Protein AF-A0A919NBQ8-F1 (afdb_monomer)

pLDDT: mean 90.59, std 7.15, range [56.88, 98.12]

Radius of gyration: 28.57 Å; Cα contacts (8 Å, |Δi|>4): 537; chains: 1; bounding box: 66×44×88 Å

Secondary structure (DSSP, 8-state):
-EEEE-TBSS-EEEETTEEE---HHHHHHHHHHHS-TTT-EEHHHHHHHTT----TTHHHHHHHHHHHHH---EEEEEETTEEEEEE--TTEEEHHHHHHHHHHHHHHHGGG--HHHHHHHHHH-SSBS---TTS--SSHHHHHHHHHHHHHHHTS--EEEEE-SSSHHHHHHHTTTSEEEEE-SHHHHHTTGGGGGG-SEEEEES--SS-TT--HHHHHHHHHHHTT----EEEEESS--TT--HHHHHHHHT-SEEEE-S--STT--THHHHHHHHHHHHT-HHHHHHHHHHHHHHHHHHHHHHHHTTT--HHHHHHHHHHHHHHHHHHHHHHHTT-HHHHHHHHHHHHHHH--

Mean predicted aligned error: 7.17 Å

InterPro domains:
  IPR011006 CheY-like superfamily [SSF52172] (152-261)

Foldseek 3Di:
DWEWQFLAQFTWIADPNRTADDDLLLRLVCCLQVLPQPVAAWPVLSCVQVVPDPDVCSSVVVVVVSCVRRVWDKDWDQDPNIIGIHTDCPPYHYLLVVLLVLLVVLVVCFQVDDPCSLVVSLVSNHPGGHDRPPGDRSHVVSSVSSVVSNLLSVLAAFEEEEEDQACQVVLCVLNSSYHYDYHLDPVSVVVCVVPLLVGQEYEYEQDSDPDPVGRVSLVSLQVCLLQLHLYAYEYEYQDDDPPDDQVRVCLVSLHLYYHHFPDRHHPGPCNRVSVVVSVCSVVRSLLSSLVSLLVSLVVLLVVLLVVLPPPDDPVSSVVLNVVLVVLSVVLNVCSVVSVRSVSSVSSSVSCVSRVD

Sequence (356 aa):
MIEIELLNGRVDLVRDGVPVALTPDEGWLTVALALAPEEGLAARTIKDALHVKIISGALRQRLTRFRNRTGLAIRSADVKSAKVYHLDLTDVRVDALDYLTRVDQIRRAGPAVDDATLDAARALWKLGLPRFPNMAEPAPAAYESLRCAHEYLTGSGRRILIVDDQVGDELAARLRRHRCTVAHDLAEFEKYYPVLDDFDLAVVDLHLTQTYADNTGDTIVREINLMGVGLPVVMITLRPPENRSIPEWIRSLGLVDVIFKKRDEPGADMAFVAQRVNEILLEEPAARACDQLMHRVQKLRRKARERLRAGRSEAAYTEAVARMDEYAEKINRLASDNQLADARAEAARFVASYGE

Solvent-accessible surface area (backbone atoms only — not comparable to full-atom values): 19248 Å² total; per-residue (Å²): 96,34,41,38,44,34,28,64,39,41,74,48,39,28,46,73,87,41,78,54,92,65,54,74,69,52,38,44,50,49,50,20,24,69,59,24,46,86,81,31,38,46,53,62,59,54,27,66,61,62,70,51,69,97,50,99,52,52,65,56,55,50,50,51,53,48,26,72,71,68,67,54,52,70,49,75,48,81,53,94,94,39,52,29,34,26,42,57,55,92,58,45,48,44,52,56,61,54,47,53,53,51,47,52,52,47,65,73,52,32,57,78,58,54,65,67,61,53,50,55,58,52,66,59,55,68,65,36,67,56,78,58,89,98,44,71,74,59,37,60,72,46,52,52,51,49,49,56,45,46,56,49,60,75,70,32,67,49,33,32,40,30,38,28,55,57,48,30,67,60,36,38,64,68,38,33,57,24,41,64,47,74,17,52,39,70,75,53,46,60,73,40,63,92,52,46,69,70,28,66,31,35,42,30,27,36,43,53,54,99,48,84,84,52,55,54,26,60,51,53,45,46,48,50,52,71,72,22,48,50,46,25,34,31,40,34,36,77,68,76,63,96,90,56,56,66,75,58,49,32,52,74,56,55,32,59,46,76,47,76,43,95,59,72,54,76,87,47,84,43,65,64,58,37,51,52,53,54,50,42,63,70,65,43,38,37,48,50,27,17,55,40,46,47,56,44,49,55,55,48,50,54,56,30,53,63,53,50,57,60,95,47,56,73,68,62,29,53,56,52,50,52,55,52,48,54,53,52,52,50,28,45,50,31,21,75,71,48,35,35,21,63,19,34,45,48,46,50,53,46,39,75,75,47,62,127

Organism: NCBI:txid1223317

Nearest PDB structures (foldseek):
  6oec-assembly1_C  TM=7.462E-01  e=7.017E-04  Carboxydothermus hydrogenoformans Z-2901
  1dcf-assembly1_A-2  TM=7.460E-01  e=1.240E-02  Arabidopsis thaliana
  3edo-assembly2_B  TM=5.165E-01  e=7.086E-02  Lactobacillus acidophilus NCFM
  6ym1-assembly1_B  TM=4.210E-01  e=1.246E-01  Mycobacterium tuberculosis CDC1551
  5lnx-assembly2_H  TM=3.293E-01  e=6.136E+00  Bacillus subtilis subsp. subtilis str. 168

Structure (mmCIF, N/CA/C/O backbone):
data_AF-A0A919NBQ8-F1
#
_entry.id   AF-A0A919NBQ8-F1
#
loop_
_atom_site.group_PDB
_atom_site.id
_atom_site.type_symbol
_atom_site.label_atom_id
_atom_site.label_alt_id
_atom_site.label_comp_id
_atom_site.label_asym_id
_atom_site.label_entity_id
_atom_site.label_seq_id
_atom_site.pdbx_PDB_ins_code
_atom_site.Cartn_x
_atom_site.Cartn_y
_atom_site.Cartn_z
_atom_site.occupancy
_atom_site.B_iso_or_equiv
_atom_site.auth_seq_id
_atom_site.auth_comp_id
_atom_site.auth_asym_id
_atom_site.auth_atom_id
_atom_site.pdbx_PDB_model_num
ATOM 1 N N . MET A 1 1 ? -31.286 -6.537 17.680 1.00 89.69 1 MET A N 1
ATOM 2 C CA . MET A 1 1 ? -29.820 -6.439 17.485 1.00 89.69 1 MET A CA 1
ATOM 3 C C . MET A 1 1 ? -29.463 -4.982 17.232 1.00 89.69 1 MET A C 1
ATOM 5 O O . MET A 1 1 ? -30.189 -4.310 16.501 1.00 89.69 1 MET A O 1
ATOM 9 N N . ILE A 1 2 ? -28.406 -4.480 17.871 1.00 96.69 2 ILE A N 1
ATOM 10 C CA . ILE A 1 2 ? -27.902 -3.115 17.671 1.00 96.69 2 ILE A CA 1
ATOM 11 C C . ILE A 1 2 ? -26.624 -3.178 16.837 1.00 96.69 2 ILE A C 1
ATOM 13 O O . ILE A 1 2 ? -25.752 -4.001 17.099 1.00 96.69 2 ILE A O 1
ATOM 17 N N . GLU A 1 3 ? -26.501 -2.289 15.862 1.00 97.56 3 GLU A N 1
ATOM 18 C CA . GLU A 1 3 ? -25.308 -2.133 15.038 1.00 97.56 3 GLU A CA 1
ATOM 19 C C . GLU A 1 3 ? -24.735 -0.730 15.227 1.00 97.56 3 GLU A C 1
ATOM 21 O O . GLU A 1 3 ? -25.472 0.259 15.240 1.00 97.56 3 GLU A O 1
ATOM 26 N N . ILE A 1 4 ? -23.419 -0.657 15.404 1.00 97.94 4 ILE A N 1
ATOM 27 C CA . ILE A 1 4 ? -22.657 0.581 15.512 1.00 97.94 4 ILE A CA 1
ATOM 28 C C . ILE A 1 4 ? -21.656 0.591 14.356 1.00 97.94 4 ILE A C 1
ATOM 30 O O . ILE A 1 4 ? -20.720 -0.211 14.348 1.00 97.94 4 ILE A O 1
ATOM 34 N N . GLU A 1 5 ? -21.861 1.488 13.391 1.00 97.50 5 GLU A N 1
ATOM 35 C CA . GLU A 1 5 ? -20.924 1.722 12.291 1.00 97.50 5 GLU A CA 1
ATOM 36 C C . GLU A 1 5 ? -20.054 2.944 12.592 1.00 97.50 5 GLU A C 1
ATOM 38 O O . GLU A 1 5 ? -20.563 4.048 12.819 1.00 97.50 5 GLU A O 1
ATOM 43 N N . LEU A 1 6 ? -18.739 2.734 12.594 1.00 97.62 6 LEU A N 1
ATOM 44 C CA . LEU A 1 6 ? -17.712 3.713 12.935 1.00 97.62 6 LEU A CA 1
ATOM 45 C C . LEU A 1 6 ? -16.691 3.911 11.810 1.00 97.62 6 LEU A C 1
ATOM 47 O O . LEU A 1 6 ? -15.949 4.886 11.831 1.00 97.62 6 LEU A O 1
ATOM 51 N N . LEU A 1 7 ? -16.609 3.012 10.826 1.00 97.00 7 LEU A N 1
ATOM 52 C CA . LEU A 1 7 ? -15.571 3.065 9.785 1.00 97.00 7 LEU A CA 1
ATOM 53 C C . LEU A 1 7 ? -15.953 3.933 8.571 1.00 97.00 7 LEU A C 1
ATOM 55 O O . LEU A 1 7 ? -15.307 3.899 7.518 1.00 97.00 7 LEU A O 1
ATOM 59 N N . ASN A 1 8 ? -17.010 4.733 8.706 1.00 95.19 8 ASN A N 1
ATOM 60 C CA . ASN A 1 8 ? -17.562 5.602 7.668 1.00 95.19 8 ASN A CA 1
ATOM 61 C C . ASN A 1 8 ? -17.390 7.106 7.954 1.00 95.19 8 ASN A C 1
ATOM 63 O O . ASN A 1 8 ? -18.030 7.936 7.310 1.00 95.19 8 ASN A O 1
ATOM 67 N N . GLY A 1 9 ? -16.521 7.464 8.898 1.00 94.50 9 GLY A N 1
ATOM 68 C CA . GLY A 1 9 ? -16.191 8.841 9.271 1.00 94.50 9 GLY A CA 1
ATOM 69 C C . GLY A 1 9 ? -17.219 9.505 10.190 1.00 94.50 9 GLY A C 1
ATOM 70 O O . GLY A 1 9 ? -17.028 10.654 10.593 1.00 94.50 9 GLY A O 1
ATOM 71 N N . ARG A 1 10 ? -18.297 8.803 10.544 1.00 95.38 10 ARG A N 1
ATOM 72 C CA . ARG A 1 10 ? -19.348 9.253 11.462 1.00 95.38 10 ARG A CA 1
ATOM 73 C C . ARG A 1 10 ? -19.751 8.109 12.398 1.00 95.38 10 ARG A C 1
ATOM 75 O O . ARG A 1 10 ? -19.149 7.044 12.379 1.00 95.38 10 ARG A O 1
ATOM 82 N N . VAL A 1 11 ? -20.710 8.380 13.280 1.00 97.19 11 VAL A N 1
ATOM 83 C CA . VAL A 1 11 ? -21.283 7.371 14.178 1.00 97.19 11 VAL A CA 1
ATOM 84 C C . VAL A 1 11 ? -22.700 7.099 13.721 1.00 97.19 11 VAL A C 1
ATOM 86 O O . VAL A 1 11 ? -23.581 7.927 13.960 1.00 97.19 11 VAL A O 1
ATOM 89 N N . ASP A 1 12 ? -22.916 5.948 13.096 1.00 97.06 12 ASP A N 1
ATOM 90 C CA . ASP A 1 12 ? -24.261 5.475 12.794 1.00 97.06 12 ASP A CA 1
ATOM 91 C C . ASP A 1 12 ? -24.633 4.375 13.789 1.00 97.06 12 ASP A C 1
ATOM 93 O O . ASP A 1 12 ? -23.917 3.389 13.951 1.00 97.06 12 ASP A O 1
ATOM 97 N N . LEU A 1 13 ? -25.752 4.563 14.489 1.00 97.62 13 LEU A N 1
ATOM 98 C CA . LEU A 1 13 ? -26.309 3.566 15.396 1.00 97.62 13 LEU A CA 1
ATOM 99 C C . LEU A 1 13 ? -27.657 3.110 14.854 1.00 97.62 13 LEU A C 1
ATOM 101 O O . LEU A 1 13 ? -28.569 3.919 14.688 1.00 97.62 13 LEU A O 1
ATOM 105 N N . VAL A 1 14 ? -27.785 1.815 14.592 1.00 97.25 14 VAL A N 1
ATOM 106 C CA . VAL A 1 14 ? -28.996 1.194 14.055 1.00 97.25 14 VAL A CA 1
ATOM 107 C C . VAL A 1 14 ? -29.523 0.203 15.081 1.00 97.25 14 VAL A C 1
ATOM 109 O O . VAL A 1 14 ? -28.792 -0.657 15.562 1.00 97.25 14 VAL A O 1
ATOM 112 N N . ARG A 1 15 ? -30.803 0.311 15.433 1.00 95.12 15 ARG A N 1
ATOM 113 C CA . ARG A 1 15 ? -31.481 -0.617 16.342 1.00 95.12 15 ARG A CA 1
ATOM 114 C C . ARG A 1 15 ? -32.612 -1.301 15.600 1.00 95.12 15 ARG A C 1
ATOM 116 O O . ARG A 1 15 ? -33.560 -0.633 15.196 1.00 95.12 15 ARG A O 1
ATOM 123 N N . ASP A 1 16 ? -32.509 -2.618 15.440 1.00 92.94 16 ASP A N 1
ATOM 124 C CA . ASP A 1 16 ? -33.516 -3.438 14.752 1.00 92.94 16 ASP A CA 1
ATOM 125 C C . ASP A 1 16 ? -33.862 -2.881 13.354 1.00 92.94 16 ASP A C 1
ATOM 127 O O . ASP A 1 16 ? -35.024 -2.760 12.973 1.00 92.94 16 ASP A O 1
ATOM 131 N N . GLY A 1 17 ? -32.828 -2.471 12.610 1.00 93.50 17 GLY A N 1
ATOM 132 C CA . GLY A 1 17 ? -32.949 -1.873 11.275 1.00 93.50 17 GLY A CA 1
ATOM 133 C C . GLY A 1 17 ? -33.334 -0.389 11.250 1.00 93.50 17 GLY A C 1
ATOM 134 O O . GLY A 1 17 ? -33.375 0.206 10.175 1.00 93.50 17 GLY A O 1
ATOM 135 N N . VAL A 1 18 ? -33.589 0.239 12.403 1.00 95.44 18 VAL A N 1
ATOM 136 C CA . VAL A 1 18 ? -33.995 1.649 12.488 1.00 95.44 18 VAL A CA 1
ATOM 137 C C . VAL A 1 18 ? -32.824 2.529 12.945 1.00 95.44 18 VAL A C 1
ATOM 139 O O . VAL A 1 18 ? -32.290 2.304 14.035 1.00 95.44 18 VAL A O 1
ATOM 142 N N . PRO A 1 19 ? -32.430 3.558 12.171 1.00 96.25 19 PRO A N 1
ATOM 143 C CA . PRO A 1 19 ? -31.412 4.514 12.595 1.00 96.25 19 PRO A CA 1
ATOM 144 C C . PRO A 1 19 ? -31.832 5.289 13.848 1.00 96.25 19 PRO A C 1
ATOM 146 O O . PRO A 1 19 ? -32.960 5.773 13.957 1.00 96.25 19 PRO A O 1
ATOM 149 N N . VAL A 1 20 ? -30.900 5.464 14.780 1.00 96.69 20 VAL A N 1
ATOM 150 C CA . VAL A 1 20 ? -31.081 6.260 15.993 1.00 96.69 20 VAL A CA 1
ATOM 151 C C . VAL A 1 20 ? -30.269 7.542 15.865 1.00 96.69 20 VAL A C 1
ATOM 153 O O . VAL A 1 20 ? -29.043 7.513 15.810 1.00 96.69 20 VAL A O 1
ATOM 156 N N . ALA A 1 21 ? -30.948 8.688 15.860 1.00 95.50 21 ALA A N 1
ATOM 157 C CA . ALA A 1 21 ? -30.281 9.984 15.801 1.00 95.50 21 ALA A CA 1
ATOM 158 C C . ALA A 1 21 ? -29.470 10.251 17.082 1.00 95.50 21 ALA A C 1
ATOM 160 O O . ALA A 1 21 ? -30.004 10.195 18.195 1.00 95.50 21 ALA A O 1
ATOM 161 N N . LEU A 1 22 ? -28.189 10.587 16.919 1.00 95.56 22 LEU A N 1
ATOM 162 C CA . LEU A 1 22 ? -27.274 10.920 18.008 1.00 95.56 22 LEU A CA 1
ATOM 163 C C . LEU A 1 22 ? -26.895 12.403 17.957 1.00 95.56 22 LEU A C 1
ATOM 165 O O . LEU A 1 22 ? -26.640 12.958 16.892 1.00 95.56 22 LEU A O 1
ATOM 169 N N . THR A 1 23 ? -26.828 13.049 19.120 1.00 94.38 23 THR A N 1
ATOM 170 C CA . THR A 1 23 ? -26.115 14.329 19.250 1.00 94.38 23 THR A CA 1
ATOM 171 C C . THR A 1 23 ? -24.599 14.087 19.230 1.00 94.38 23 THR A C 1
ATOM 173 O O . THR A 1 23 ? -24.175 12.957 19.485 1.00 94.38 23 THR A O 1
ATOM 176 N N . PRO A 1 24 ? -23.757 15.112 18.992 1.00 93.56 24 PRO A N 1
ATOM 177 C CA . PRO A 1 24 ? -22.298 14.956 19.018 1.00 93.56 24 PRO A CA 1
ATOM 178 C C . PRO A 1 24 ? -21.771 14.297 20.303 1.00 93.56 24 PRO A C 1
ATOM 180 O O . PRO A 1 24 ? -21.012 13.336 20.230 1.00 93.56 24 PRO A O 1
ATOM 183 N N . ASP A 1 25 ? -22.253 14.735 21.470 1.00 93.94 25 ASP A N 1
ATOM 184 C CA . ASP A 1 25 ? -21.892 14.170 22.779 1.00 93.94 25 ASP A CA 1
ATOM 185 C C . ASP A 1 25 ? -22.265 12.683 22.911 1.00 93.94 25 ASP A C 1
ATOM 187 O O . ASP A 1 25 ? -21.575 11.899 23.561 1.00 93.94 25 ASP A O 1
ATOM 191 N N . GLU A 1 26 ? -23.395 12.286 22.326 1.00 95.50 26 GLU A N 1
ATOM 192 C CA . GLU A 1 26 ? -23.875 10.904 22.360 1.00 95.50 26 GLU A CA 1
ATOM 193 C C . GLU A 1 26 ? -23.144 10.032 21.345 1.00 95.50 26 GLU A C 1
ATOM 195 O O . GLU A 1 26 ? -22.880 8.870 21.638 1.00 95.50 26 GLU A O 1
ATOM 200 N N . GLY A 1 27 ? -22.768 10.591 20.192 1.00 96.38 27 GLY A N 1
ATOM 201 C CA . GLY A 1 27 ? -21.851 9.957 19.252 1.00 96.38 27 GLY A CA 1
ATOM 202 C C . GLY A 1 27 ? -20.508 9.680 19.919 1.00 96.38 27 GLY A C 1
ATOM 203 O O . GLY A 1 27 ? -20.053 8.539 19.916 1.00 96.38 27 GLY A O 1
ATOM 204 N N . TRP A 1 28 ? -19.933 10.682 20.591 1.00 96.44 28 TRP A N 1
ATOM 205 C CA . TRP A 1 28 ? -18.673 10.540 21.323 1.00 96.44 28 TRP A CA 1
ATOM 206 C C . TRP A 1 28 ? -18.762 9.433 22.375 1.00 96.44 28 TRP A C 1
ATOM 208 O O . TRP A 1 28 ? -17.921 8.537 22.420 1.00 96.44 28 TRP A O 1
ATOM 218 N N . LEU A 1 29 ? -19.828 9.445 23.183 1.00 95.81 29 LEU A N 1
ATOM 219 C CA . LEU A 1 29 ? -20.049 8.440 24.221 1.00 95.81 29 LEU A CA 1
ATOM 220 C C . LEU A 1 29 ? -20.253 7.033 23.640 1.00 95.81 29 LEU A C 1
ATOM 222 O O . LEU A 1 29 ? -19.765 6.066 24.220 1.00 95.81 29 LEU A O 1
ATOM 226 N N . THR A 1 30 ? -20.958 6.919 22.510 1.00 96.94 30 THR A N 1
ATOM 227 C CA . THR A 1 30 ? -21.155 5.648 21.797 1.00 96.94 30 THR A CA 1
ATOM 228 C C . THR A 1 30 ? -19.810 5.070 21.375 1.00 96.94 30 THR A C 1
ATOM 230 O O . THR A 1 30 ? -19.529 3.919 21.689 1.00 96.94 30 THR A O 1
ATOM 233 N N . VAL A 1 31 ? -18.953 5.880 20.745 1.00 97.31 31 VAL A N 1
ATOM 234 C CA . VAL A 1 31 ? -17.618 5.456 20.296 1.00 97.31 31 VAL A CA 1
ATOM 235 C C . VAL A 1 31 ? -16.736 5.065 21.476 1.00 97.31 31 VAL A C 1
ATOM 237 O O . VAL A 1 31 ? -16.151 3.987 21.464 1.00 97.31 31 VAL A O 1
ATOM 240 N N . ALA A 1 32 ? -16.668 5.910 22.509 1.00 96.06 32 ALA A N 1
ATOM 241 C CA . ALA A 1 32 ? -15.828 5.664 23.679 1.00 96.06 32 ALA A CA 1
ATOM 242 C C . ALA A 1 32 ? -16.185 4.344 24.380 1.00 96.06 32 ALA A C 1
ATOM 244 O O . ALA A 1 32 ? -15.302 3.602 24.796 1.00 96.06 32 ALA A O 1
ATOM 245 N N . LEU A 1 33 ? -17.480 4.041 24.502 1.00 96.06 33 LEU A N 1
ATOM 246 C CA . LEU A 1 33 ? -17.951 2.803 25.123 1.00 96.06 33 LEU A CA 1
ATOM 247 C C . LEU A 1 33 ? -17.812 1.584 24.202 1.00 96.06 33 LEU A C 1
ATOM 249 O O . LEU A 1 33 ? -17.521 0.497 24.692 1.00 96.06 33 LEU A O 1
ATOM 253 N N . ALA A 1 34 ? -18.026 1.752 22.894 1.00 96.75 34 ALA A N 1
ATOM 254 C CA . ALA A 1 34 ? -17.930 0.669 21.917 1.00 96.75 34 ALA A CA 1
ATOM 255 C C . ALA A 1 34 ? -16.484 0.208 21.687 1.00 96.75 34 ALA A C 1
ATOM 257 O O . ALA A 1 34 ? -16.257 -0.974 21.465 1.00 96.75 34 ALA A O 1
ATOM 258 N N . LEU A 1 35 ? -15.515 1.125 21.758 1.00 96.44 35 LEU A N 1
ATOM 259 C CA . LEU A 1 35 ? -14.099 0.840 21.510 1.00 96.44 35 LEU A CA 1
ATOM 260 C C . LEU A 1 35 ? -13.276 0.544 22.774 1.00 96.44 35 LEU A C 1
ATOM 262 O O . LEU A 1 35 ? -12.094 0.238 22.655 1.00 96.44 35 LEU A O 1
ATOM 266 N N . ALA A 1 36 ? -13.877 0.617 23.964 1.00 91.88 36 ALA A N 1
ATOM 267 C CA . ALA A 1 36 ? -13.253 0.212 25.228 1.00 91.88 36 ALA A CA 1
ATOM 268 C C . ALA A 1 36 ? -14.148 -0.773 26.009 1.00 91.88 36 ALA A C 1
ATOM 270 O O . ALA A 1 36 ? -14.538 -0.485 27.147 1.00 91.88 36 ALA A O 1
ATOM 271 N N . PRO A 1 37 ? -14.556 -1.911 25.411 1.00 86.62 37 PRO A N 1
ATOM 272 C CA . PRO A 1 37 ? -15.510 -2.814 26.051 1.00 86.62 37 PRO A CA 1
ATOM 273 C C . PRO A 1 37 ? -14.939 -3.483 27.312 1.00 86.62 37 PRO A C 1
ATOM 275 O O . PRO A 1 37 ? -15.651 -3.610 28.314 1.00 86.62 37 PRO A O 1
ATOM 278 N N . GLU A 1 38 ? -13.657 -3.858 27.299 1.00 87.19 38 GLU A N 1
ATOM 279 C CA . GLU A 1 38 ? -13.003 -4.565 28.406 1.00 87.19 38 GLU A CA 1
ATOM 280 C C . GLU A 1 38 ? -12.556 -3.616 29.521 1.00 87.19 38 GLU A C 1
ATOM 282 O O . GLU A 1 38 ? -12.890 -3.829 30.687 1.00 87.19 38 GLU A O 1
ATOM 287 N N . GLU A 1 39 ? -11.850 -2.536 29.180 1.00 88.38 39 GLU A N 1
ATOM 288 C CA . GLU A 1 39 ? -11.356 -1.555 30.153 1.00 88.38 39 GLU A CA 1
ATOM 289 C C . GLU A 1 39 ? -12.483 -0.685 30.712 1.00 88.38 39 GLU A C 1
ATOM 291 O O . GLU A 1 39 ? -12.426 -0.236 31.861 1.00 88.38 39 GLU A O 1
ATOM 296 N N . GLY A 1 40 ? -13.519 -0.461 29.902 1.00 90.88 40 GLY A N 1
ATOM 297 C CA . GLY A 1 40 ? -14.603 0.457 30.195 1.00 90.88 40 GLY A CA 1
ATOM 298 C C . GLY A 1 40 ? -14.161 1.918 30.217 1.00 90.88 40 GLY A C 1
ATOM 299 O O . GLY A 1 40 ? -12.999 2.287 30.054 1.00 90.88 40 GLY A O 1
ATOM 300 N N . LEU A 1 41 ? -15.134 2.792 30.449 1.00 92.44 41 LEU A N 1
ATOM 301 C CA . LEU A 1 41 ? -14.949 4.232 30.439 1.00 92.44 41 LEU A CA 1
ATOM 302 C C . LEU A 1 41 ? -15.131 4.814 31.839 1.00 92.44 41 LEU A C 1
ATOM 304 O O . LEU A 1 41 ? -16.208 4.735 32.443 1.00 92.44 41 LEU A O 1
ATOM 308 N N . ALA A 1 42 ? -14.078 5.434 32.366 1.00 91.75 42 ALA A N 1
ATOM 309 C CA . ALA A 1 42 ? -14.121 6.056 33.681 1.00 91.75 42 ALA A CA 1
ATOM 310 C C . ALA A 1 42 ? -15.113 7.231 33.713 1.00 91.75 42 ALA A C 1
ATOM 312 O O . ALA A 1 42 ? -15.143 8.092 32.831 1.00 91.75 42 ALA A O 1
ATOM 313 N N . ALA A 1 43 ? -15.886 7.331 34.797 1.00 90.69 43 ALA A N 1
ATOM 314 C CA . ALA A 1 43 ? -16.865 8.397 35.001 1.00 90.69 43 ALA A CA 1
ATOM 315 C C . ALA A 1 43 ? -16.255 9.803 34.903 1.00 90.69 43 ALA A C 1
ATOM 317 O O . ALA A 1 43 ? -16.948 10.742 34.517 1.00 90.69 43 ALA A O 1
ATOM 318 N N . ARG A 1 44 ? -14.981 9.955 35.289 1.00 89.62 44 ARG A N 1
ATOM 319 C CA . ARG A 1 44 ? -14.237 11.213 35.183 1.00 89.62 44 ARG A CA 1
ATOM 320 C C . ARG A 1 44 ? -14.009 11.601 33.723 1.00 89.62 44 ARG A C 1
ATOM 322 O O . ARG A 1 44 ? -14.378 12.705 33.355 1.00 89.62 44 ARG A O 1
ATOM 329 N N . THR A 1 45 ? -13.542 10.673 32.890 1.00 90.94 45 THR A N 1
ATOM 330 C CA . THR A 1 45 ? -13.339 10.891 31.450 1.00 90.94 45 THR A CA 1
ATOM 331 C C . THR A 1 45 ? -14.622 11.357 30.765 1.00 90.94 45 THR A C 1
ATOM 333 O O . THR A 1 45 ? -14.600 12.332 30.023 1.00 90.94 45 THR A O 1
ATOM 336 N N . ILE A 1 46 ? -15.766 10.736 31.083 1.00 90.94 46 ILE A N 1
ATOM 337 C CA . ILE A 1 46 ? -17.067 11.151 30.527 1.00 90.94 46 ILE A CA 1
ATOM 338 C C . ILE A 1 46 ? -17.434 12.572 30.968 1.00 90.94 46 ILE A C 1
ATOM 340 O O . ILE A 1 46 ? -17.960 13.353 30.181 1.00 90.94 46 ILE A O 1
ATOM 344 N N . LYS A 1 47 ? -17.196 12.916 32.239 1.00 89.50 47 LYS A N 1
ATOM 345 C CA . LYS A 1 47 ? -17.504 14.256 32.760 1.00 89.50 47 LYS A CA 1
ATOM 346 C C . LYS A 1 47 ? -16.648 15.325 32.100 1.00 89.50 47 LYS A C 1
ATOM 348 O O . LYS A 1 47 ? -17.193 16.361 31.731 1.00 89.50 47 LYS A O 1
ATOM 353 N N . ASP A 1 48 ? -15.355 15.049 31.970 1.00 89.00 48 ASP A N 1
ATOM 354 C CA . ASP A 1 48 ? -14.376 15.976 31.416 1.00 89.00 48 ASP A CA 1
ATOM 355 C C . ASP A 1 48 ? -14.655 16.205 29.921 1.00 89.00 48 ASP A C 1
ATOM 357 O O . ASP A 1 48 ? -14.742 17.353 29.493 1.00 89.00 48 ASP A O 1
ATOM 361 N N . ALA A 1 49 ? -14.910 15.136 29.154 1.00 88.38 49 ALA A N 1
ATOM 362 C CA . ALA A 1 49 ? -15.199 15.218 27.721 1.00 88.38 49 ALA A CA 1
ATOM 363 C C . ALA A 1 49 ? -16.559 15.863 27.400 1.00 88.38 49 ALA A C 1
ATOM 365 O O . ALA A 1 49 ? -16.667 16.625 26.447 1.00 88.38 49 ALA A O 1
ATOM 366 N N . LEU A 1 50 ? -17.601 15.576 28.190 1.00 88.19 50 LEU A N 1
ATOM 367 C CA . LEU A 1 50 ? -18.967 16.061 27.934 1.00 88.19 50 LEU A CA 1
ATOM 368 C C . LEU A 1 50 ? -19.337 17.317 28.743 1.00 88.19 50 LEU A C 1
ATOM 370 O O . LEU A 1 50 ? -20.5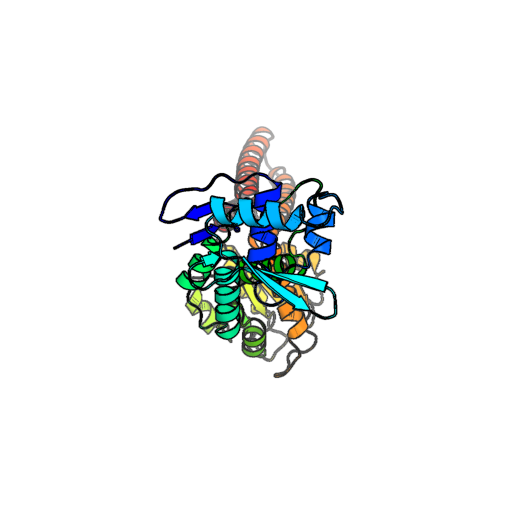20 17.658 28.842 1.00 88.19 50 LEU A O 1
ATOM 374 N N . HIS A 1 51 ? -18.356 17.946 29.400 1.00 85.50 51 HIS A N 1
ATOM 375 C CA . HIS A 1 51 ? -18.521 19.112 30.276 1.00 85.50 51 HIS A CA 1
ATOM 376 C C . HIS A 1 51 ? -19.681 18.983 31.288 1.00 85.50 51 HIS A C 1
ATOM 378 O O . HIS A 1 51 ? -20.415 19.934 31.579 1.00 85.50 51 HIS A O 1
ATOM 384 N N . VAL A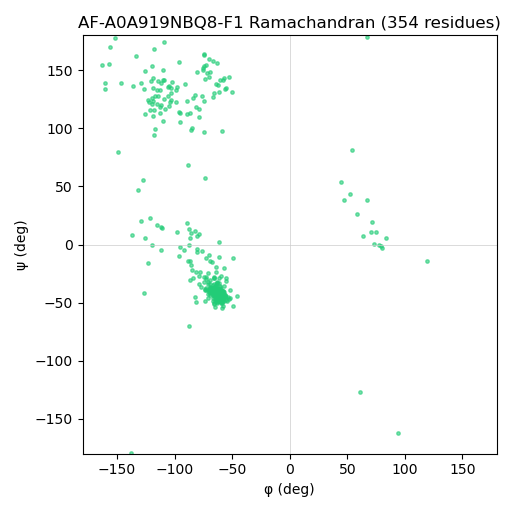 1 52 ? -19.875 17.783 31.848 1.00 80.94 52 VAL A N 1
ATOM 385 C CA . VAL A 1 52 ? -20.966 17.513 32.797 1.00 80.94 52 VAL A CA 1
ATOM 386 C C . VAL A 1 52 ? -20.560 17.983 34.193 1.00 80.94 52 VAL A C 1
ATOM 388 O O . VAL A 1 52 ? -19.621 17.455 34.788 1.00 80.94 52 VAL A O 1
ATOM 391 N N . LYS A 1 53 ? -21.314 18.942 34.752 1.00 71.81 53 LYS A N 1
ATOM 392 C CA . LYS A 1 53 ? -21.095 19.472 36.111 1.00 71.81 53 LYS A CA 1
ATOM 393 C C . LYS A 1 53 ? -21.029 18.355 37.164 1.00 71.81 53 LYS A C 1
ATOM 395 O O . LYS A 1 53 ? -21.785 17.381 37.113 1.00 71.81 53 LYS A O 1
ATOM 400 N N . ILE A 1 54 ? -20.172 18.552 38.170 1.00 56.88 54 ILE A N 1
ATOM 401 C CA . ILE A 1 54 ? -19.952 17.660 39.323 1.00 56.88 54 ILE A CA 1
ATOM 402 C C . ILE A 1 54 ? -21.136 17.754 40.307 1.00 56.88 54 ILE A C 1
ATOM 404 O O . ILE A 1 54 ? -20.981 18.111 41.466 1.00 56.88 54 ILE A O 1
ATOM 408 N N . ILE A 1 55 ? -22.353 17.476 39.848 1.00 61.69 55 ILE A N 1
ATOM 409 C CA . ILE A 1 55 ? -23.520 17.333 40.725 1.00 61.69 55 ILE A CA 1
ATOM 410 C C . ILE A 1 55 ? -23.791 15.835 40.860 1.00 61.69 55 ILE A C 1
ATOM 412 O O . ILE A 1 55 ? -23.808 15.105 39.860 1.00 61.69 55 ILE A O 1
ATOM 416 N N . SER A 1 56 ? -23.950 15.358 42.095 1.00 62.28 56 SER A N 1
ATOM 417 C CA . SER A 1 56 ? -24.163 13.947 42.425 1.00 62.28 56 SER A CA 1
ATOM 418 C C . SER A 1 56 ? -25.419 13.411 41.724 1.00 62.28 56 SER A C 1
ATOM 420 O O . SER A 1 56 ? -26.545 13.608 42.157 1.00 62.28 56 SER A O 1
ATOM 422 N N . GLY A 1 57 ? -25.228 12.739 40.584 1.00 75.50 57 GLY A N 1
ATOM 423 C CA . GLY A 1 57 ? -26.298 12.067 39.837 1.00 75.50 57 GLY A CA 1
ATOM 424 C C . GLY A 1 57 ? -26.540 12.566 38.410 1.00 75.50 57 GLY A C 1
ATOM 425 O O . GLY A 1 57 ? -27.145 11.827 37.636 1.00 75.50 57 GLY A O 1
ATOM 426 N N . ALA A 1 58 ? -26.011 13.728 38.008 1.00 83.69 58 ALA A N 1
ATOM 427 C CA . ALA A 1 58 ? -26.230 14.274 36.658 1.00 83.69 58 ALA A CA 1
ATOM 428 C C . ALA A 1 58 ? -25.729 13.326 35.551 1.00 83.69 58 ALA A C 1
ATOM 430 O O . ALA A 1 58 ? -26.441 13.043 34.587 1.00 83.69 58 ALA A O 1
ATOM 431 N N . LEU A 1 59 ? -24.533 12.754 35.738 1.00 86.94 59 LEU A N 1
ATOM 432 C CA . LEU A 1 59 ? -23.983 11.744 34.830 1.00 86.94 59 LEU A CA 1
ATOM 433 C C . LEU A 1 59 ? -24.862 10.486 34.777 1.00 86.94 59 LEU A C 1
ATOM 435 O O . LEU A 1 59 ? -25.132 9.977 33.696 1.00 86.94 59 LEU A O 1
ATOM 439 N N . ARG A 1 60 ? -25.351 10.006 35.929 1.00 86.62 60 ARG A N 1
ATOM 440 C CA . ARG A 1 60 ? -26.214 8.817 35.993 1.00 86.62 60 ARG A CA 1
ATOM 441 C C . ARG A 1 60 ? -27.513 9.049 35.225 1.00 86.62 60 ARG A C 1
ATOM 443 O O . ARG A 1 60 ? -27.874 8.217 34.407 1.00 86.62 60 ARG A O 1
ATOM 450 N N . GLN A 1 61 ? -28.172 10.189 35.433 1.00 88.69 61 GLN A N 1
ATOM 451 C CA . GLN A 1 61 ? -29.390 10.554 34.700 1.00 88.69 61 GLN A CA 1
ATOM 452 C C . GLN A 1 61 ? -29.135 10.707 33.197 1.00 88.69 61 GLN A C 1
ATOM 454 O O . GLN A 1 61 ? -29.966 10.300 32.386 1.00 88.69 61 GLN A O 1
ATOM 459 N N . ARG A 1 62 ? -27.992 11.286 32.805 1.00 89.56 62 ARG A N 1
ATOM 460 C CA . ARG A 1 62 ? -27.593 11.397 31.396 1.00 89.56 62 ARG A CA 1
ATOM 461 C C . ARG A 1 62 ? -27.397 10.018 30.764 1.00 89.56 62 ARG A C 1
ATOM 463 O O . ARG A 1 62 ? -27.971 9.766 29.713 1.00 89.56 62 ARG A O 1
ATOM 470 N N . LEU A 1 63 ? -26.685 9.115 31.437 1.00 91.56 63 LEU A N 1
ATOM 471 C CA . LEU A 1 63 ? -26.490 7.739 30.977 1.00 91.56 63 LEU A CA 1
ATOM 472 C C . LEU A 1 63 ? -27.801 6.951 30.933 1.00 91.56 63 LEU A C 1
ATOM 474 O O . LEU A 1 63 ? -28.033 6.236 29.969 1.00 91.56 63 LEU A O 1
ATOM 478 N N . THR A 1 64 ? -28.696 7.108 31.913 1.00 92.38 64 THR A N 1
ATOM 479 C CA . THR A 1 64 ? -30.029 6.486 31.872 1.00 92.38 64 THR A CA 1
ATOM 480 C C . THR A 1 64 ? -30.835 6.971 30.667 1.00 92.38 64 THR A C 1
ATOM 482 O O . THR A 1 64 ? -31.405 6.151 29.955 1.00 92.38 64 THR A O 1
ATOM 485 N N . ARG A 1 65 ? -30.852 8.283 30.391 1.00 92.00 65 ARG A N 1
ATOM 486 C CA . ARG A 1 65 ? -31.524 8.830 29.200 1.00 92.00 65 ARG A CA 1
ATOM 487 C C . ARG A 1 65 ? -30.908 8.301 27.908 1.00 92.00 65 ARG A C 1
ATOM 489 O O . ARG A 1 65 ? -31.646 7.891 27.019 1.00 92.00 65 ARG A O 1
ATOM 496 N N . PHE A 1 66 ? -29.578 8.266 27.841 1.00 94.06 66 PHE A N 1
ATOM 497 C CA . PHE A 1 66 ? -28.846 7.718 26.705 1.00 94.06 66 PHE A CA 1
ATOM 498 C C . PHE A 1 66 ? -29.219 6.250 26.460 1.00 94.06 66 PHE A C 1
ATOM 500 O O . PHE A 1 66 ? -29.696 5.939 25.375 1.00 94.06 66 PHE A O 1
ATOM 507 N N . ARG A 1 67 ? -29.141 5.389 27.488 1.00 94.62 67 ARG A N 1
ATOM 508 C CA . ARG A 1 67 ? -29.553 3.974 27.425 1.00 94.62 67 ARG A CA 1
ATOM 509 C C . ARG A 1 67 ? -30.991 3.803 26.945 1.00 94.62 67 ARG A C 1
ATOM 511 O O . ARG A 1 67 ? -31.240 3.007 26.051 1.00 94.62 67 ARG A O 1
ATOM 518 N N . ASN A 1 68 ? -31.935 4.546 27.524 1.00 92.81 68 ASN A N 1
ATOM 519 C CA . ASN A 1 68 ? -33.353 4.423 27.172 1.00 92.81 68 ASN A CA 1
ATOM 520 C C . ASN A 1 68 ? -33.615 4.797 25.710 1.00 92.81 68 ASN A C 1
ATOM 522 O O . ASN A 1 68 ? -34.496 4.228 25.072 1.00 92.81 68 ASN A O 1
ATOM 526 N N . ARG A 1 69 ? -32.852 5.756 25.179 1.00 93.06 69 ARG A N 1
ATOM 527 C CA . ARG A 1 69 ? -33.019 6.232 23.810 1.00 93.06 69 ARG A CA 1
ATOM 528 C C . ARG A 1 69 ? -32.316 5.335 22.790 1.00 93.06 69 ARG A C 1
ATOM 530 O O . ARG A 1 69 ? -32.916 5.015 21.772 1.00 93.06 69 ARG A O 1
ATOM 537 N N . THR A 1 70 ? -31.075 4.924 23.052 1.00 93.69 70 THR A N 1
ATOM 538 C CA . THR A 1 70 ? -30.283 4.105 22.115 1.00 93.69 70 THR A CA 1
ATOM 539 C C . THR A 1 70 ? -30.567 2.613 22.229 1.00 93.69 70 THR A C 1
ATOM 541 O O . THR A 1 70 ? -30.336 1.873 21.281 1.00 93.69 70 THR A O 1
ATOM 544 N N . GLY A 1 71 ? -31.086 2.155 23.368 1.00 93.88 71 GLY A N 1
ATOM 545 C CA . GLY A 1 71 ? -31.219 0.732 23.677 1.00 93.88 71 GLY A CA 1
ATOM 546 C C . GLY A 1 71 ? -29.910 0.072 24.119 1.00 93.88 71 GLY A C 1
ATOM 547 O O . GLY A 1 71 ? -29.922 -1.112 24.435 1.00 93.88 71 GLY A O 1
ATOM 548 N N . LEU A 1 72 ? -28.794 0.810 24.187 1.00 94.75 72 LEU A N 1
ATOM 549 C CA . LEU A 1 72 ? -27.507 0.255 24.605 1.00 94.75 72 LEU A CA 1
ATOM 550 C C . LEU A 1 72 ? -27.544 -0.172 26.079 1.00 94.75 72 LEU A C 1
ATOM 552 O O . LEU A 1 72 ? -27.924 0.592 26.976 1.00 94.75 72 LEU A O 1
ATOM 556 N N . ALA A 1 73 ? -27.094 -1.394 26.346 1.00 93.94 73 ALA A N 1
ATOM 557 C CA . ALA A 1 73 ? -26.980 -1.925 27.694 1.00 93.94 73 ALA A CA 1
ATOM 558 C C . ALA A 1 73 ? -25.643 -1.495 28.317 1.00 93.94 73 ALA A C 1
ATOM 560 O O . ALA A 1 73 ? -24.596 -2.069 28.049 1.00 93.94 73 ALA A O 1
ATOM 561 N N . ILE A 1 74 ? -25.676 -0.464 29.169 1.00 93.50 74 ILE A N 1
ATOM 562 C CA . ILE A 1 74 ? -24.475 0.045 29.852 1.00 93.50 74 ILE A CA 1
ATOM 563 C C . ILE A 1 74 ? -24.489 -0.390 31.313 1.00 93.50 74 ILE A C 1
ATOM 565 O O . ILE A 1 74 ? -25.394 -0.019 32.078 1.00 93.50 74 ILE A O 1
ATOM 569 N N . ARG A 1 75 ? -23.468 -1.151 31.699 1.00 92.06 75 ARG A N 1
ATOM 570 C CA . ARG A 1 75 ? -23.224 -1.625 33.064 1.00 92.06 75 ARG A CA 1
ATOM 571 C C . ARG A 1 75 ? -22.230 -0.690 33.751 1.00 92.06 75 ARG A C 1
ATOM 573 O O . ARG A 1 75 ? -21.485 0.027 33.090 1.00 92.06 75 ARG A O 1
ATOM 580 N N . SER A 1 76 ? -22.234 -0.659 35.080 1.00 91.06 76 SER A N 1
ATOM 581 C CA . SER A 1 76 ? -21.241 0.104 35.840 1.00 91.06 76 SER A CA 1
ATOM 582 C C . SER A 1 76 ? -20.600 -0.755 36.911 1.00 91.06 76 SER A C 1
ATOM 584 O O . SER A 1 76 ? -21.328 -1.461 37.606 1.00 91.06 76 SER A O 1
ATOM 586 N N . ALA A 1 77 ? -19.291 -0.621 37.081 1.00 88.56 77 ALA A N 1
ATOM 587 C CA . ALA A 1 77 ? -18.511 -1.277 38.121 1.00 88.56 77 ALA A CA 1
ATOM 588 C C . ALA A 1 77 ? -17.713 -0.236 38.917 1.00 88.56 77 ALA A C 1
ATOM 590 O O . ALA A 1 77 ? -17.319 0.802 38.378 1.00 88.56 77 ALA A O 1
ATOM 591 N N . ASP A 1 78 ? -17.484 -0.510 40.199 1.00 86.81 78 ASP A N 1
ATOM 592 C CA . ASP A 1 78 ? -16.603 0.296 41.041 1.00 86.81 78 ASP A CA 1
ATOM 593 C C . ASP A 1 78 ? -15.207 -0.346 41.042 1.00 86.81 78 ASP A C 1
ATOM 595 O O . ASP A 1 78 ? -15.015 -1.455 41.537 1.00 86.81 78 ASP A O 1
ATOM 599 N N . VAL A 1 79 ? -14.224 0.345 40.461 1.00 82.56 79 VAL A N 1
ATOM 600 C CA . VAL A 1 79 ? -12.844 -0.125 40.283 1.00 82.56 79 VAL A CA 1
ATOM 601 C C . VAL A 1 79 ? -11.901 0.849 40.977 1.00 82.56 79 VAL A C 1
ATOM 603 O O . VAL A 1 79 ? -11.804 2.005 40.574 1.00 82.56 79 VAL A O 1
ATOM 606 N N . LYS A 1 80 ? -11.195 0.394 42.024 1.00 77.88 80 LYS A N 1
ATOM 607 C CA . LYS A 1 80 ? -10.190 1.191 42.766 1.00 77.88 80 LYS A CA 1
ATOM 608 C C . LYS A 1 80 ? -10.677 2.621 43.079 1.00 77.88 80 LYS A C 1
ATOM 610 O O . LYS A 1 80 ? -10.023 3.581 42.698 1.00 77.88 80 LYS A O 1
ATOM 615 N N . SER A 1 81 ? -11.849 2.728 43.718 1.00 75.62 81 SER A N 1
ATOM 616 C CA . SER A 1 81 ? -12.555 3.977 44.080 1.00 75.62 81 SER A CA 1
ATOM 617 C C . SER A 1 81 ? -13.036 4.878 42.928 1.00 75.62 81 SER A C 1
ATOM 619 O O . SER A 1 81 ? -13.595 5.948 43.179 1.00 75.62 81 SER A O 1
ATOM 621 N N . ALA A 1 82 ? -12.926 4.430 41.674 1.00 82.38 82 ALA A N 1
ATOM 622 C CA . ALA A 1 82 ? -13.511 5.083 40.510 1.00 82.38 82 ALA A CA 1
ATOM 623 C C . ALA A 1 82 ? -14.686 4.275 39.945 1.00 82.38 82 ALA A C 1
ATOM 625 O O . ALA A 1 82 ? -14.645 3.052 39.855 1.00 82.38 82 ALA A O 1
ATOM 626 N N . LYS A 1 83 ? -15.734 4.975 39.507 1.00 89.62 83 LYS A N 1
ATOM 627 C CA . LYS A 1 83 ? -16.845 4.353 38.784 1.00 89.62 83 LYS A CA 1
ATOM 628 C C . LYS A 1 83 ? -16.502 4.238 37.300 1.00 89.62 83 LYS A C 1
ATOM 630 O O . LYS A 1 83 ? -16.182 5.255 36.681 1.00 89.62 83 LYS A O 1
ATOM 635 N N . VAL A 1 84 ? -16.609 3.040 36.740 1.00 93.00 84 VAL A N 1
ATOM 636 C CA . VAL A 1 84 ? -16.328 2.721 35.332 1.00 93.00 84 VAL A CA 1
ATOM 637 C C . VAL A 1 84 ? -17.602 2.203 34.668 1.00 93.00 84 VAL A C 1
ATOM 639 O O . VAL A 1 84 ? -18.415 1.537 35.313 1.00 93.00 84 VAL A O 1
ATOM 642 N N . TYR A 1 85 ? -17.817 2.557 33.403 1.00 93.75 85 TYR A N 1
ATOM 643 C CA . TYR A 1 85 ? -18.978 2.153 32.614 1.00 93.75 85 TYR A CA 1
ATOM 644 C C . TYR A 1 85 ? -18.560 1.275 31.442 1.00 93.75 85 TYR A C 1
ATOM 646 O O . TYR A 1 85 ? -17.651 1.638 30.708 1.00 93.75 85 TYR A O 1
ATOM 654 N N . HIS A 1 86 ? -19.261 0.166 31.240 1.00 94.81 86 HIS A N 1
ATOM 655 C CA . HIS A 1 86 ? -18.990 -0.786 30.164 1.00 94.81 86 HIS A CA 1
ATOM 656 C C . HIS A 1 86 ? -20.216 -0.918 29.275 1.00 94.81 86 HIS A C 1
ATOM 658 O O . HIS A 1 86 ? -21.344 -0.952 29.784 1.00 94.81 86 HIS A O 1
ATOM 664 N N . LEU A 1 87 ? -19.992 -1.022 27.969 1.00 95.50 87 LEU A N 1
ATOM 665 C CA . LEU A 1 87 ? -21.019 -1.471 27.044 1.00 95.50 87 LEU A CA 1
ATOM 666 C C . LEU A 1 87 ? -21.075 -2.997 27.054 1.00 95.50 87 LEU A C 1
ATOM 668 O O . LEU A 1 87 ? -20.060 -3.668 26.909 1.00 95.50 87 LEU A O 1
ATOM 672 N N . ASP A 1 88 ? -22.271 -3.537 27.235 1.00 94.12 88 ASP A N 1
ATOM 673 C CA . ASP A 1 88 ? -22.537 -4.953 27.039 1.00 94.12 88 ASP A CA 1
ATOM 674 C C . ASP A 1 88 ? -22.683 -5.241 25.542 1.00 94.12 88 ASP A C 1
ATOM 676 O O . ASP A 1 88 ? -23.590 -4.715 24.894 1.00 94.12 88 ASP A O 1
ATOM 680 N N . LEU A 1 89 ? -21.772 -6.056 25.009 1.00 93.69 89 LEU A N 1
ATOM 681 C CA . LEU A 1 89 ? -21.701 -6.378 23.585 1.00 93.69 89 LEU A CA 1
ATOM 682 C C . LEU A 1 89 ? -22.570 -7.576 23.169 1.00 93.69 89 LEU A C 1
ATOM 684 O O . LEU A 1 89 ? -22.603 -7.894 21.988 1.00 93.69 89 LEU A O 1
ATOM 688 N N . THR A 1 90 ? -23.290 -8.227 24.094 1.00 92.62 90 THR A N 1
ATOM 689 C CA . THR A 1 90 ? -24.029 -9.480 23.815 1.00 92.62 90 THR A CA 1
ATOM 690 C C . THR A 1 90 ? -24.954 -9.385 22.588 1.00 92.62 90 THR A C 1
ATOM 692 O O . THR A 1 90 ? -24.999 -10.315 21.791 1.00 92.62 90 THR A O 1
ATOM 695 N N . ASP A 1 91 ? -25.631 -8.246 22.400 1.00 92.81 91 ASP A N 1
ATOM 696 C CA . ASP A 1 91 ? -26.538 -7.980 21.268 1.00 92.81 91 ASP A CA 1
ATOM 697 C C . ASP A 1 91 ? -26.109 -6.754 20.435 1.00 92.81 91 ASP A C 1
ATOM 699 O O . ASP A 1 91 ? -26.940 -6.117 19.771 1.00 92.81 91 ASP A O 1
ATOM 703 N N . VAL A 1 92 ? -24.824 -6.389 20.504 1.00 96.38 92 VAL A N 1
ATOM 704 C CA . VAL A 1 92 ? -24.260 -5.210 19.835 1.00 96.38 92 VAL A CA 1
ATOM 705 C C . VAL A 1 92 ? -23.125 -5.626 18.910 1.00 96.38 92 VAL A C 1
ATOM 707 O O . VAL A 1 92 ? -22.120 -6.171 19.356 1.00 96.38 92 VAL A O 1
ATOM 710 N N . ARG A 1 93 ? -23.249 -5.295 17.625 1.00 96.69 93 ARG A N 1
ATOM 711 C CA . ARG A 1 93 ? -22.163 -5.415 16.649 1.00 96.69 93 ARG A CA 1
ATOM 712 C C . ARG A 1 93 ? -21.483 -4.066 16.450 1.00 96.69 93 ARG A C 1
ATOM 714 O O . ARG A 1 93 ? -22.165 -3.055 16.288 1.00 96.69 93 ARG A O 1
ATOM 721 N N . VAL A 1 94 ? -20.152 -4.060 16.428 1.00 97.31 94 VAL A N 1
ATOM 722 C CA . VAL A 1 94 ? -19.336 -2.862 16.187 1.00 97.31 94 VAL A CA 1
ATOM 723 C C . VAL A 1 94 ? -18.385 -3.153 15.032 1.00 97.31 94 VAL A C 1
ATOM 725 O O . VAL A 1 94 ? -17.470 -3.964 15.176 1.00 97.31 94 VAL A O 1
ATOM 728 N N . ASP A 1 95 ? -18.580 -2.484 13.897 1.00 96.94 95 ASP A N 1
ATOM 729 C CA . ASP A 1 95 ? -17.807 -2.731 12.668 1.00 96.94 95 ASP A CA 1
ATOM 730 C C . ASP A 1 95 ? -16.287 -2.568 12.861 1.00 96.94 95 ASP A C 1
ATOM 732 O O . ASP A 1 95 ? -15.498 -3.332 12.312 1.00 96.94 95 ASP A O 1
ATOM 736 N N . ALA A 1 96 ? -15.865 -1.618 13.695 1.00 97.38 96 ALA A N 1
ATOM 737 C CA . ALA A 1 96 ? -14.468 -1.370 14.018 1.00 97.38 96 ALA A CA 1
ATOM 738 C C . ALA A 1 96 ? -13.820 -2.531 14.796 1.00 97.38 96 ALA A C 1
ATOM 740 O O . ALA A 1 96 ? -12.660 -2.859 14.546 1.00 97.38 96 ALA A O 1
ATOM 741 N N . LEU A 1 97 ? -14.553 -3.187 15.702 1.00 95.94 97 LEU A N 1
ATOM 742 C CA . LEU A 1 97 ? -14.043 -4.361 16.425 1.00 95.94 97 LEU A CA 1
ATOM 743 C C . LEU A 1 97 ? -13.971 -5.588 15.507 1.00 95.94 97 LEU A C 1
ATOM 745 O O . LEU A 1 97 ? -12.991 -6.338 15.541 1.00 95.94 97 LEU A O 1
ATOM 749 N N . ASP A 1 98 ? -14.970 -5.753 14.636 1.00 95.12 98 ASP A N 1
ATOM 750 C CA . ASP A 1 98 ? -14.964 -6.788 13.598 1.00 95.12 98 ASP A CA 1
ATOM 751 C C . ASP A 1 98 ? -13.778 -6.591 12.641 1.00 95.12 98 ASP A C 1
ATOM 753 O O . ASP A 1 98 ? -13.093 -7.549 12.276 1.00 95.12 98 ASP A O 1
ATOM 757 N N . TYR A 1 99 ? -13.494 -5.343 12.264 1.00 97.06 99 TYR A N 1
ATOM 758 C CA . TYR A 1 99 ? -12.360 -4.979 11.422 1.00 97.06 99 TYR A CA 1
ATOM 759 C C . TYR A 1 99 ? -11.016 -5.319 12.070 1.00 97.06 99 TYR A C 1
ATOM 761 O O . TYR A 1 99 ? -10.191 -5.971 11.431 1.00 97.06 99 TYR A O 1
ATOM 769 N N . LEU A 1 100 ? -10.802 -4.954 13.341 1.00 96.56 100 LEU A N 1
ATOM 770 C CA . LEU A 1 100 ? -9.584 -5.327 14.073 1.00 96.56 100 LEU A CA 1
ATOM 771 C C . LEU A 1 100 ? -9.390 -6.845 14.108 1.00 96.56 100 LEU A C 1
ATOM 773 O O . LEU A 1 100 ? -8.294 -7.335 13.836 1.00 96.56 100 LEU A O 1
ATOM 777 N N . THR A 1 101 ? -10.467 -7.582 14.380 1.00 95.25 101 THR A N 1
ATOM 778 C CA . THR A 1 101 ? -10.456 -9.049 14.421 1.00 95.25 101 THR A CA 1
ATOM 779 C C . THR A 1 101 ? -10.073 -9.645 13.066 1.00 95.25 101 THR A C 1
ATOM 781 O O . THR A 1 101 ? -9.220 -10.529 12.993 1.00 95.25 101 THR A O 1
ATOM 784 N N . ARG A 1 102 ? -10.651 -9.137 11.971 1.00 95.62 102 ARG A N 1
ATOM 785 C CA . ARG A 1 102 ? -10.326 -9.572 10.602 1.00 95.62 102 ARG A CA 1
ATOM 786 C C . ARG A 1 102 ? -8.879 -9.268 10.233 1.00 95.62 102 ARG A C 1
ATOM 788 O O . ARG A 1 102 ? -8.199 -10.130 9.685 1.00 95.62 102 ARG A O 1
ATOM 795 N N . VAL A 1 103 ? -8.385 -8.071 10.549 1.00 95.69 103 VAL A N 1
ATOM 796 C CA . VAL A 1 103 ? -6.988 -7.704 10.275 1.00 95.69 103 VAL A CA 1
ATOM 797 C C . VAL A 1 103 ? -6.022 -8.589 11.064 1.00 95.69 103 VAL A C 1
ATOM 799 O O . VAL A 1 103 ? -5.004 -9.011 10.519 1.00 95.69 103 VAL A O 1
ATOM 802 N N . ASP A 1 104 ? -6.334 -8.923 12.315 1.00 95.00 104 ASP A N 1
ATOM 803 C CA . ASP A 1 104 ? -5.524 -9.851 13.107 1.00 95.00 104 ASP A CA 1
ATOM 804 C C . ASP A 1 104 ? -5.517 -11.273 12.516 1.00 95.00 104 ASP A C 1
ATOM 806 O O . ASP A 1 104 ? -4.459 -11.892 12.393 1.00 95.00 104 ASP A O 1
ATOM 810 N N . GLN A 1 105 ? -6.665 -11.772 12.049 1.00 94.06 105 GLN A N 1
ATOM 811 C CA . GLN A 1 105 ? -6.742 -13.051 11.331 1.00 94.06 105 GLN A CA 1
ATOM 812 C C . GLN A 1 105 ? -5.888 -13.042 10.055 1.00 94.06 105 GLN A C 1
ATOM 814 O O . GLN A 1 105 ? -5.121 -13.979 9.828 1.00 94.06 105 GLN A O 1
ATOM 819 N N . ILE A 1 106 ? -5.954 -11.964 9.266 1.00 93.19 106 ILE A N 1
ATOM 820 C CA . ILE A 1 106 ? -5.137 -11.780 8.056 1.00 93.19 106 ILE A CA 1
ATOM 821 C C . ILE A 1 106 ? -3.645 -11.774 8.407 1.00 93.19 106 ILE A C 1
ATOM 823 O O . ILE A 1 106 ? -2.860 -12.477 7.775 1.00 93.19 106 ILE A O 1
ATOM 827 N N . ARG A 1 107 ? -3.245 -11.046 9.459 1.00 91.69 107 ARG A N 1
ATOM 828 C CA . ARG A 1 107 ? -1.851 -11.011 9.936 1.00 91.69 107 ARG A CA 1
ATOM 829 C C . ARG A 1 107 ? -1.320 -12.392 10.295 1.00 91.69 107 ARG A C 1
ATOM 831 O O . ARG A 1 107 ? -0.162 -12.688 10.006 1.00 91.69 107 ARG A O 1
ATOM 838 N N . ARG A 1 108 ? -2.147 -13.218 10.941 1.00 90.62 108 ARG A N 1
ATOM 839 C CA . ARG A 1 108 ? -1.782 -14.581 11.353 1.00 90.62 108 ARG A CA 1
ATOM 840 C C . ARG A 1 108 ? -1.715 -15.546 10.172 1.00 90.62 108 ARG A C 1
ATOM 842 O O . ARG A 1 108 ? -0.834 -16.398 10.155 1.00 90.62 108 ARG A O 1
ATOM 849 N N . ALA A 1 109 ? -2.618 -15.411 9.203 1.00 88.56 109 ALA A N 1
ATOM 850 C CA . ALA A 1 109 ? -2.645 -16.245 8.004 1.00 88.56 109 ALA A CA 1
ATOM 851 C C . ALA A 1 109 ? -1.535 -15.885 6.993 1.00 88.56 109 ALA A C 1
ATOM 853 O O . ALA A 1 109 ? -1.062 -16.757 6.263 1.00 88.56 109 ALA A O 1
ATOM 854 N N . GLY A 1 110 ? -1.080 -14.628 6.973 1.00 84.75 110 GLY A N 1
ATOM 855 C CA . GLY A 1 110 ? 0.042 -14.179 6.149 1.00 84.75 110 GLY A CA 1
ATOM 856 C C . GLY A 1 110 ? -0.219 -14.372 4.646 1.00 84.75 110 GLY A C 1
ATOM 857 O O . GLY A 1 110 ? -1.256 -13.925 4.157 1.00 84.75 110 GLY A O 1
ATOM 858 N N . PRO A 1 111 ? 0.679 -15.035 3.894 1.00 75.88 111 PRO A N 1
ATOM 859 C CA . PRO A 1 111 ? 0.564 -15.147 2.439 1.00 75.88 111 PRO A CA 1
ATOM 860 C C . PRO A 1 111 ? -0.548 -16.105 1.980 1.00 75.88 111 PRO A C 1
ATOM 862 O O . PRO A 1 111 ? -0.896 -16.105 0.803 1.00 75.88 111 PRO A O 1
ATOM 865 N N . ALA A 1 112 ? -1.130 -16.899 2.887 1.00 83.62 112 ALA A N 1
ATOM 866 C CA . ALA A 1 112 ? -2.223 -17.823 2.574 1.00 83.62 112 ALA A CA 1
ATOM 867 C C . ALA A 1 112 ? -3.589 -17.130 2.392 1.00 83.62 112 ALA A C 1
ATOM 869 O O . ALA A 1 112 ? -4.569 -17.788 2.051 1.00 83.62 112 ALA A O 1
ATOM 870 N N . VAL A 1 113 ? -3.676 -15.822 2.649 1.00 87.50 113 VAL A N 1
ATOM 871 C CA . VAL A 1 113 ? -4.921 -15.057 2.515 1.00 87.50 113 VAL A CA 1
ATOM 872 C C . VAL A 1 113 ? -5.216 -14.778 1.039 1.00 87.50 113 VAL A C 1
ATOM 874 O O . VAL A 1 113 ? -4.371 -14.239 0.319 1.00 87.50 113 VAL A O 1
ATOM 877 N N . ASP A 1 114 ? -6.431 -15.113 0.598 1.00 88.38 114 ASP A N 1
ATOM 878 C CA . ASP A 1 114 ? -6.917 -14.826 -0.757 1.00 88.38 114 ASP A CA 1
ATOM 879 C C . ASP A 1 114 ? -7.281 -13.334 -0.970 1.00 88.38 114 ASP A C 1
ATOM 881 O O . ASP A 1 114 ? -7.403 -12.552 -0.022 1.00 88.38 114 ASP A O 1
ATOM 885 N N . ASP A 1 115 ? -7.406 -12.906 -2.236 1.00 85.81 115 ASP A N 1
ATOM 886 C CA . ASP A 1 115 ? -7.623 -11.486 -2.574 1.00 85.81 115 ASP A CA 1
ATOM 887 C C . ASP A 1 115 ? -9.010 -11.035 -2.143 1.00 85.81 115 ASP A C 1
ATOM 889 O O . ASP A 1 115 ? -9.171 -9.942 -1.609 1.00 85.81 115 ASP A O 1
ATOM 893 N N . ALA A 1 116 ? -9.995 -11.924 -2.276 1.00 89.88 116 ALA A N 1
ATOM 894 C CA . ALA A 1 116 ? -11.362 -11.665 -1.858 1.00 89.88 116 ALA A CA 1
ATOM 895 C C . ALA A 1 116 ? -11.445 -11.323 -0.361 1.00 89.88 116 ALA A C 1
ATOM 897 O O . ALA A 1 116 ? -12.173 -10.409 0.023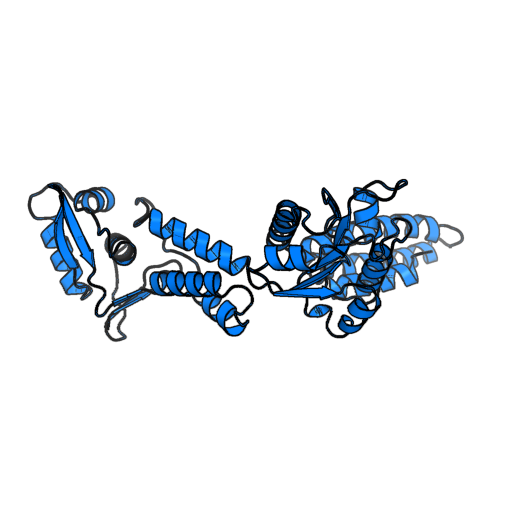 1.00 89.88 116 ALA A O 1
ATOM 898 N N . THR A 1 117 ? -10.678 -12.008 0.489 1.00 91.81 117 THR A N 1
ATOM 899 C CA . THR A 1 117 ? -10.626 -11.753 1.933 1.00 91.81 117 THR A CA 1
ATOM 900 C C . THR A 1 117 ? -9.948 -10.423 2.246 1.00 91.81 117 THR A C 1
ATOM 902 O O . THR A 1 117 ? -10.449 -9.665 3.083 1.00 91.81 117 THR A O 1
ATOM 905 N N . LEU A 1 118 ? -8.834 -10.112 1.573 1.00 91.12 118 LEU A N 1
ATOM 906 C CA . LEU A 1 118 ? -8.148 -8.824 1.719 1.00 91.12 118 LEU A CA 1
ATOM 907 C C . LEU A 1 118 ? -9.048 -7.662 1.287 1.00 91.12 118 LEU A C 1
ATOM 909 O O . LEU A 1 118 ? -9.191 -6.690 2.029 1.00 91.12 118 LEU A O 1
ATOM 913 N N . ASP A 1 119 ? -9.694 -7.777 0.131 1.00 90.44 119 ASP A N 1
ATOM 914 C CA . ASP A 1 119 ? -10.551 -6.734 -0.427 1.00 90.44 119 ASP A CA 1
ATOM 915 C C . ASP A 1 119 ? -11.834 -6.559 0.385 1.00 90.44 119 ASP A C 1
ATOM 917 O O . ASP A 1 119 ? -12.230 -5.427 0.673 1.00 90.44 119 ASP A O 1
ATOM 921 N N . ALA A 1 120 ? -12.434 -7.653 0.864 1.00 92.12 120 ALA A N 1
ATOM 922 C CA . ALA A 1 120 ? -13.569 -7.588 1.780 1.00 92.12 120 ALA A CA 1
ATOM 923 C C . ALA A 1 120 ? -13.205 -6.884 3.095 1.00 92.12 120 ALA A C 1
ATOM 925 O O . ALA A 1 120 ? -13.999 -6.093 3.606 1.00 92.12 120 ALA A O 1
ATOM 926 N N . ALA A 1 121 ? -12.012 -7.134 3.646 1.00 93.69 121 ALA A N 1
ATOM 927 C CA . ALA A 1 121 ? -11.546 -6.429 4.835 1.00 93.69 121 ALA A CA 1
ATOM 928 C C . ALA A 1 121 ? -11.301 -4.938 4.547 1.00 93.69 121 ALA A C 1
ATOM 930 O O . ALA A 1 121 ? -11.719 -4.096 5.339 1.00 93.69 121 ALA A O 1
ATOM 931 N N . ARG A 1 122 ? -10.687 -4.593 3.405 1.00 93.50 122 ARG A N 1
ATOM 932 C CA . ARG A 1 122 ? -10.440 -3.196 2.999 1.00 93.50 122 ARG A CA 1
ATOM 933 C C . ARG A 1 122 ? -11.739 -2.421 2.819 1.00 93.50 122 ARG A C 1
ATOM 935 O O . ARG A 1 122 ? -11.827 -1.286 3.273 1.00 93.50 122 ARG A O 1
ATOM 942 N N . ALA A 1 123 ? -12.756 -3.050 2.231 1.00 92.88 123 ALA A N 1
ATOM 943 C CA . ALA A 1 123 ? -14.059 -2.443 1.971 1.00 92.88 123 ALA A CA 1
ATOM 944 C C . ALA A 1 123 ? -14.833 -2.045 3.243 1.00 92.88 123 ALA A C 1
ATOM 946 O O . ALA A 1 123 ? -15.737 -1.210 3.171 1.00 92.88 123 ALA A O 1
ATOM 947 N N . LEU A 1 124 ? -14.488 -2.605 4.410 1.00 93.69 124 LEU A N 1
ATOM 948 C CA . LEU A 1 124 ? -15.062 -2.173 5.689 1.00 93.69 124 LEU A CA 1
ATOM 949 C C . LEU A 1 124 ? -14.644 -0.740 6.043 1.00 93.69 124 LEU A C 1
ATOM 951 O O . LEU A 1 124 ? -15.433 0.000 6.628 1.00 93.69 124 LEU A O 1
ATOM 955 N N . TRP A 1 125 ? -13.428 -0.333 5.669 1.00 95.88 125 TRP A N 1
ATOM 956 C CA . TRP A 1 125 ? -12.926 1.015 5.906 1.00 95.88 125 TRP A CA 1
ATOM 957 C C . TRP A 1 125 ? -13.364 1.959 4.783 1.00 95.88 125 TRP A C 1
ATOM 959 O O . TRP A 1 125 ? -12.749 2.006 3.722 1.00 95.88 125 TRP A O 1
ATOM 969 N N . LYS A 1 126 ? -14.429 2.732 5.018 1.00 93.81 126 LYS A N 1
ATOM 970 C CA . LYS A 1 126 ? -15.006 3.634 4.008 1.00 93.81 126 LYS A CA 1
ATOM 971 C C . LYS A 1 126 ? -14.322 5.004 4.033 1.00 93.81 126 LYS A C 1
ATOM 973 O O . LYS A 1 126 ? -13.579 5.350 3.125 1.00 93.81 126 LYS A O 1
ATOM 978 N N . LEU A 1 127 ? -14.565 5.785 5.087 1.00 94.50 127 LEU A N 1
ATOM 979 C CA . LEU A 1 127 ? -14.017 7.146 5.251 1.00 94.50 127 LEU A CA 1
ATOM 980 C C . LEU A 1 127 ? -13.145 7.284 6.511 1.00 94.50 127 LEU A C 1
ATOM 982 O O . LEU A 1 127 ? -12.594 8.353 6.771 1.00 94.50 127 LEU A O 1
ATOM 986 N N . GLY A 1 128 ? -13.005 6.206 7.285 1.00 93.81 128 GLY A N 1
ATOM 987 C CA . GLY A 1 128 ? -12.220 6.154 8.515 1.00 93.81 128 GLY A CA 1
ATOM 988 C C . GLY A 1 128 ? -13.028 6.409 9.778 1.00 93.81 128 GLY A C 1
ATOM 989 O O . GLY A 1 128 ? -14.243 6.258 9.779 1.00 93.81 128 GLY A O 1
ATOM 990 N N . LEU A 1 129 ? -12.344 6.739 10.873 1.00 95.75 129 LEU A N 1
ATOM 991 C CA . LEU A 1 129 ? -12.969 6.885 12.190 1.00 95.75 129 LEU A CA 1
ATOM 992 C C . LEU A 1 129 ? -13.667 8.240 12.363 1.00 95.75 129 LEU A C 1
ATOM 994 O O . LEU A 1 129 ? -13.180 9.249 11.836 1.00 95.75 129 LEU A O 1
ATOM 998 N N . PRO A 1 130 ? -14.757 8.307 13.150 1.00 96.44 130 PRO A N 1
ATOM 999 C CA . PRO A 1 130 ? -15.416 9.561 13.473 1.00 96.44 130 PRO A CA 1
ATOM 1000 C C . PRO A 1 130 ? -14.472 10.503 14.215 1.00 96.44 130 PRO A C 1
ATOM 1002 O O . PRO A 1 130 ? -13.697 10.099 15.086 1.00 96.44 130 PRO A O 1
ATOM 1005 N N . ARG A 1 131 ? -14.576 11.792 13.893 1.00 94.75 131 ARG A N 1
ATOM 1006 C CA . ARG A 1 131 ? -13.849 12.868 14.573 1.00 94.75 131 ARG A CA 1
ATOM 1007 C C . ARG A 1 131 ? -14.836 13.766 15.304 1.00 94.75 131 ARG A C 1
ATOM 1009 O O . ARG A 1 131 ? -15.891 14.092 14.768 1.00 94.75 131 ARG A O 1
ATOM 1016 N N . PHE A 1 132 ? -14.463 14.202 16.502 1.00 93.94 132 PHE A N 1
ATOM 1017 C CA . PHE A 1 132 ? -15.282 15.073 17.344 1.00 93.94 132 PHE A CA 1
ATOM 1018 C C . PHE A 1 132 ? -14.548 16.395 17.569 1.00 93.94 132 PHE A C 1
ATOM 1020 O O . PHE A 1 132 ? -13.699 16.479 18.458 1.00 93.94 132 PHE A O 1
ATOM 1027 N N . PRO A 1 133 ? -14.825 17.431 16.755 1.00 89.75 133 PRO A N 1
ATOM 1028 C CA . PRO A 1 133 ? -14.203 18.734 16.938 1.00 89.75 133 PRO A CA 1
ATOM 1029 C C . PRO A 1 133 ? -14.462 19.253 18.356 1.00 89.75 133 PRO A C 1
ATOM 1031 O O . PRO A 1 133 ? -15.596 19.219 18.831 1.00 89.75 133 PRO A O 1
ATOM 1034 N N . ASN A 1 134 ? -13.420 19.765 19.012 1.00 89.12 134 ASN A N 1
ATOM 1035 C CA . ASN A 1 134 ? -13.459 20.313 20.377 1.00 89.12 134 ASN A CA 1
ATOM 1036 C C . ASN A 1 134 ? -13.656 19.289 21.511 1.00 89.12 134 ASN A C 1
ATOM 1038 O O . ASN A 1 134 ? -13.862 19.695 22.652 1.00 89.12 134 ASN A O 1
ATOM 1042 N N . MET A 1 135 ? -13.562 17.988 21.234 1.00 91.12 135 MET A N 1
ATOM 1043 C CA . MET A 1 135 ? -13.538 16.943 22.261 1.00 91.12 135 MET A CA 1
ATOM 1044 C C . MET A 1 135 ? -12.229 16.157 22.176 1.00 91.12 135 MET A C 1
ATOM 1046 O O . MET A 1 135 ? -11.606 16.075 21.118 1.00 91.12 135 MET A O 1
ATOM 1050 N N . ALA A 1 136 ? -11.807 15.570 23.297 1.00 89.56 136 ALA A N 1
ATOM 1051 C CA . ALA A 1 136 ? -10.705 14.613 23.290 1.00 89.56 136 ALA A CA 1
ATOM 1052 C C . ALA A 1 136 ? -11.075 13.374 22.460 1.00 89.56 136 ALA A C 1
ATOM 1054 O O . ALA A 1 136 ? -12.255 13.059 22.302 1.00 89.56 136 ALA A O 1
ATOM 1055 N N . GLU A 1 137 ? -10.085 12.646 21.952 1.00 91.19 137 GLU A N 1
ATOM 1056 C CA . GLU A 1 137 ? -10.344 11.405 21.223 1.00 91.19 137 GLU A CA 1
ATOM 1057 C C . GLU A 1 137 ? -11.035 10.367 22.141 1.00 91.19 137 GLU A C 1
ATOM 1059 O O . GLU A 1 137 ? -10.581 10.181 23.275 1.00 91.19 137 GLU A O 1
ATOM 1064 N N . PRO A 1 138 ? -12.140 9.715 21.712 1.00 91.19 138 PRO A N 1
ATOM 1065 C CA . PRO A 1 138 ? -12.988 8.922 22.611 1.00 91.19 138 PRO A CA 1
ATOM 1066 C C . PRO A 1 138 ? -12.298 7.699 23.226 1.00 91.19 138 PRO A C 1
ATOM 1068 O O . PRO A 1 138 ? -12.573 7.343 24.371 1.00 91.19 138 PRO A O 1
ATOM 1071 N N . ALA A 1 139 ? -11.415 7.056 22.461 1.00 92.75 139 ALA A N 1
ATOM 1072 C CA . ALA A 1 139 ? -10.680 5.860 22.862 1.00 92.75 139 ALA A CA 1
ATOM 1073 C C . ALA A 1 139 ? -9.301 5.844 22.171 1.00 92.75 139 ALA A C 1
ATOM 1075 O O . ALA A 1 139 ? -9.134 5.147 21.169 1.00 92.75 139 ALA A O 1
ATOM 1076 N N . PRO A 1 140 ? -8.310 6.607 22.677 1.00 92.31 140 PRO A N 1
ATOM 1077 C CA . PRO A 1 140 ? -7.069 6.859 21.943 1.00 92.31 140 PRO A CA 1
ATOM 1078 C C . PRO A 1 140 ? -6.286 5.598 21.560 1.00 92.31 140 PRO A C 1
ATOM 1080 O O . PRO A 1 140 ? -5.827 5.452 20.432 1.00 92.31 140 PRO A O 1
ATOM 1083 N N . ALA A 1 141 ? -6.191 4.633 22.478 1.00 92.94 141 ALA A N 1
ATOM 1084 C CA . ALA A 1 141 ? -5.495 3.372 22.220 1.00 92.94 141 ALA A CA 1
ATOM 1085 C C . ALA A 1 141 ? -6.179 2.529 21.124 1.00 92.94 141 ALA A C 1
ATOM 1087 O O . ALA A 1 141 ? -5.504 1.906 20.302 1.00 92.94 141 ALA A O 1
ATOM 1088 N N . ALA A 1 142 ? -7.515 2.530 21.084 1.00 94.81 142 ALA A N 1
ATOM 1089 C CA . ALA A 1 142 ? -8.276 1.814 20.066 1.00 94.81 142 ALA A CA 1
ATOM 1090 C C . ALA A 1 142 ? -8.200 2.516 18.703 1.00 94.81 142 ALA A C 1
ATOM 1092 O O . ALA A 1 142 ? -8.053 1.846 17.684 1.00 94.81 142 ALA A O 1
ATOM 1093 N N . TYR A 1 143 ? -8.240 3.853 18.679 1.00 95.44 143 TYR A N 1
ATOM 1094 C CA . TYR A 1 143 ? -8.033 4.649 17.466 1.00 95.44 143 TYR A CA 1
ATOM 1095 C C . TYR A 1 143 ? -6.663 4.376 16.850 1.00 95.44 143 TYR A C 1
ATOM 1097 O O . TYR A 1 143 ? -6.580 4.094 15.656 1.00 95.44 143 TYR A O 1
ATOM 1105 N N . GLU A 1 144 ? -5.608 4.385 17.663 1.00 95.25 144 GLU A N 1
ATOM 1106 C CA . GLU A 1 144 ? -4.262 4.052 17.199 1.00 95.25 144 GLU A CA 1
ATOM 1107 C C . GLU A 1 144 ? -4.196 2.617 16.663 1.00 95.25 144 GLU A C 1
ATOM 1109 O O . GLU A 1 144 ? -3.730 2.383 15.550 1.00 95.25 144 GLU A O 1
ATOM 1114 N N . SER A 1 145 ? -4.771 1.655 17.389 1.00 95.75 145 SER A N 1
ATOM 1115 C CA . SER A 1 145 ? -4.829 0.256 16.944 1.00 95.75 145 SER A CA 1
ATOM 1116 C C . SER A 1 145 ? -5.545 0.102 15.595 1.00 95.75 145 SER A C 1
ATOM 1118 O O . SER A 1 145 ? -5.080 -0.635 14.725 1.00 95.75 145 SER A O 1
ATOM 1120 N N . LEU A 1 146 ? -6.651 0.826 15.394 1.00 96.81 146 LEU A N 1
ATOM 1121 C CA . LEU A 1 146 ? -7.415 0.859 14.144 1.00 96.81 146 LEU A CA 1
ATOM 1122 C C . LEU A 1 146 ? -6.617 1.489 12.999 1.00 96.81 146 LEU A C 1
ATOM 1124 O O . LEU A 1 146 ? -6.641 0.964 11.885 1.00 96.81 146 LEU A O 1
ATOM 1128 N N . ARG A 1 147 ? -5.868 2.565 13.266 1.00 95.75 147 ARG A N 1
ATOM 1129 C CA . ARG A 1 147 ? -4.966 3.184 12.285 1.00 95.75 147 ARG A CA 1
ATOM 1130 C C . ARG A 1 147 ? -3.848 2.233 11.876 1.00 95.75 147 ARG A C 1
ATOM 1132 O O . ARG A 1 147 ? -3.702 1.974 10.686 1.00 95.75 147 ARG A O 1
ATOM 1139 N N . CYS A 1 148 ? -3.146 1.623 12.832 1.00 95.00 148 CYS A N 1
ATOM 1140 C CA . CYS A 1 148 ? -2.110 0.630 12.537 1.00 95.00 148 CYS A CA 1
ATOM 1141 C C . CYS A 1 148 ? -2.671 -0.595 11.792 1.00 95.00 148 CYS A C 1
ATOM 1143 O O . CYS A 1 148 ? -1.997 -1.193 10.951 1.00 95.00 148 CYS A O 1
ATOM 1145 N N . ALA A 1 149 ? -3.900 -1.018 12.108 1.00 95.25 149 ALA A N 1
ATOM 1146 C CA . ALA A 1 149 ? -4.586 -2.089 11.388 1.00 95.25 149 ALA A CA 1
ATOM 1147 C C . ALA A 1 149 ? -4.881 -1.693 9.935 1.00 95.25 149 ALA A C 1
ATOM 1149 O O . ALA A 1 149 ? -4.641 -2.485 9.023 1.00 95.25 149 ALA A O 1
ATOM 1150 N N . HIS A 1 150 ? -5.340 -0.462 9.714 1.00 94.94 150 HIS A N 1
ATOM 1151 C CA . HIS A 1 150 ? -5.584 0.078 8.384 1.00 94.94 150 HIS A CA 1
ATOM 1152 C C . HIS A 1 150 ? -4.314 0.229 7.553 1.00 94.94 150 HIS A C 1
ATOM 1154 O O . HIS A 1 150 ? -4.271 -0.298 6.446 1.00 94.94 150 HIS A O 1
ATOM 1160 N N . GLU A 1 151 ? -3.263 0.830 8.106 1.00 91.50 151 GLU A N 1
ATOM 1161 C CA . GLU A 1 151 ? -1.954 0.954 7.452 1.00 91.50 151 GLU A CA 1
ATOM 1162 C C . GLU A 1 151 ? -1.365 -0.411 7.075 1.00 91.50 151 GLU A C 1
ATOM 1164 O O . GLU A 1 151 ? -0.817 -0.590 5.987 1.00 91.50 151 GLU A O 1
ATOM 1169 N N . TYR A 1 152 ? -1.520 -1.412 7.947 1.00 91.44 152 TYR A N 1
ATOM 1170 C CA . TYR A 1 152 ? -1.116 -2.775 7.624 1.00 91.44 152 TYR A CA 1
ATOM 1171 C C . TYR A 1 152 ? -1.892 -3.322 6.420 1.00 91.44 152 TYR A C 1
ATOM 1173 O O . TYR A 1 152 ? -1.286 -3.870 5.503 1.00 91.44 152 TYR A O 1
ATOM 1181 N N . LEU A 1 153 ? -3.220 -3.195 6.414 1.00 91.69 153 LEU A N 1
ATOM 1182 C CA . LEU A 1 153 ? -4.073 -3.812 5.400 1.00 91.69 153 LEU A CA 1
ATOM 1183 C C . LEU A 1 153 ? -3.940 -3.145 4.018 1.00 91.69 153 LEU A C 1
ATOM 1185 O O . LEU A 1 153 ? -3.917 -3.836 2.993 1.00 91.69 153 LEU A O 1
ATOM 1189 N N . THR A 1 154 ? -3.822 -1.815 3.977 1.00 87.81 154 THR A N 1
ATOM 1190 C CA . THR A 1 154 ? -3.569 -1.059 2.737 1.00 87.81 154 THR A CA 1
ATOM 1191 C C . THR A 1 154 ? -2.182 -1.359 2.172 1.00 87.81 154 THR A C 1
ATOM 1193 O O . THR A 1 154 ? -2.015 -1.461 0.957 1.00 87.81 154 THR A O 1
ATOM 1196 N N . GLY A 1 155 ? -1.203 -1.582 3.050 1.00 87.56 155 GLY A N 1
ATOM 1197 C CA . GLY A 1 155 ? 0.163 -1.949 2.695 1.00 87.56 155 GLY A CA 1
ATOM 1198 C C . GLY A 1 155 ? 0.421 -3.446 2.493 1.00 87.56 155 GLY A C 1
ATOM 1199 O O . GLY A 1 155 ? 1.578 -3.807 2.324 1.00 87.56 155 GLY A O 1
ATOM 1200 N N . SER A 1 156 ? -0.586 -4.324 2.537 1.00 89.81 156 SER A N 1
ATOM 1201 C CA . SER A 1 156 ? -0.420 -5.788 2.401 1.00 89.81 156 SER A CA 1
ATOM 1202 C C . SER A 1 156 ? -0.964 -6.314 1.070 1.00 89.81 156 SER A C 1
ATOM 1204 O O . SER A 1 156 ? -1.537 -5.567 0.283 1.00 89.81 156 SER A O 1
ATOM 1206 N N . GLY A 1 157 ? -0.772 -7.599 0.778 1.00 89.81 157 GLY A N 1
ATOM 1207 C CA . GLY A 1 157 ? -1.415 -8.286 -0.348 1.00 89.81 157 GLY A CA 1
ATOM 1208 C C . GLY A 1 157 ? -0.888 -7.941 -1.741 1.00 89.81 157 GLY A C 1
ATOM 1209 O O . GLY A 1 157 ? -1.395 -8.475 -2.717 1.00 89.81 157 GLY A O 1
ATOM 1210 N N . ARG A 1 158 ? 0.118 -7.066 -1.849 1.00 92.38 158 ARG A N 1
ATOM 1211 C CA . ARG A 1 158 ? 0.767 -6.761 -3.135 1.00 92.38 158 ARG A CA 1
ATOM 1212 C C . ARG A 1 158 ? 1.350 -8.024 -3.774 1.00 92.38 158 ARG A C 1
ATOM 1214 O O . ARG A 1 158 ? 1.897 -8.862 -3.057 1.00 92.38 158 ARG A O 1
ATOM 1221 N N . ARG A 1 159 ? 1.239 -8.138 -5.094 1.00 94.25 159 ARG A N 1
ATOM 1222 C CA . ARG A 1 159 ? 1.812 -9.205 -5.921 1.00 94.25 159 ARG A CA 1
ATOM 1223 C C . ARG A 1 159 ? 3.218 -8.778 -6.335 1.00 94.25 159 ARG A C 1
ATOM 1225 O O . ARG A 1 159 ? 3.376 -7.802 -7.058 1.00 94.25 159 ARG A O 1
ATOM 1232 N N . ILE A 1 160 ? 4.243 -9.461 -5.839 1.00 97.31 160 ILE A N 1
ATOM 1233 C CA . ILE A 1 160 ? 5.649 -9.095 -6.039 1.00 97.31 160 ILE A CA 1
ATOM 1234 C C . ILE A 1 160 ? 6.350 -10.230 -6.777 1.00 97.31 160 ILE A C 1
ATOM 1236 O O . ILE A 1 160 ? 6.375 -11.358 -6.285 1.00 97.31 160 ILE A O 1
ATOM 1240 N N . LEU A 1 161 ? 6.948 -9.922 -7.924 1.00 98.12 161 LEU A N 1
ATOM 1241 C CA . LEU A 1 161 ? 7.853 -10.832 -8.616 1.00 98.12 161 LEU A CA 1
ATOM 1242 C C . LEU A 1 161 ? 9.273 -10.587 -8.103 1.00 98.12 161 LEU A C 1
ATOM 1244 O O . LEU A 1 161 ? 9.764 -9.464 -8.162 1.00 98.12 161 LEU A O 1
ATOM 1248 N N . ILE A 1 162 ? 9.929 -11.614 -7.587 1.00 97.94 162 ILE A N 1
ATOM 1249 C CA . ILE A 1 162 ? 11.324 -11.570 -7.153 1.00 97.94 162 ILE A CA 1
ATOM 1250 C C . ILE A 1 162 ? 12.124 -12.400 -8.148 1.00 97.94 162 ILE A C 1
ATOM 1252 O O . ILE A 1 162 ? 11.786 -13.556 -8.379 1.00 97.94 162 ILE A O 1
ATOM 1256 N N . VAL A 1 163 ? 13.163 -11.819 -8.737 1.00 96.56 163 VAL A N 1
ATOM 1257 C CA . VAL A 1 163 ? 14.085 -12.529 -9.625 1.00 96.56 163 VAL A CA 1
ATOM 1258 C C . VAL A 1 163 ? 15.466 -12.501 -8.987 1.00 96.56 163 VAL A C 1
ATOM 1260 O O . VAL A 1 163 ? 16.127 -11.466 -9.028 1.00 96.56 163 VAL A O 1
ATOM 1263 N N . ASP A 1 164 ? 15.850 -13.590 -8.328 1.00 94.25 164 ASP A N 1
ATOM 1264 C CA . ASP A 1 164 ? 17.089 -13.701 -7.545 1.00 94.25 164 ASP A CA 1
ATOM 1265 C C . ASP A 1 164 ? 17.446 -15.190 -7.348 1.00 94.25 164 ASP A C 1
ATOM 1267 O O . ASP A 1 164 ? 16.575 -16.003 -7.018 1.00 94.25 164 ASP A O 1
ATOM 1271 N N . ASP A 1 165 ? 18.715 -15.548 -7.563 1.00 90.75 165 ASP A N 1
ATOM 1272 C CA . ASP A 1 165 ? 19.216 -16.930 -7.554 1.00 90.75 165 ASP A CA 1
ATOM 1273 C C . ASP A 1 165 ? 19.649 -17.433 -6.161 1.00 90.75 165 ASP A C 1
ATOM 1275 O O . ASP A 1 165 ? 19.832 -18.638 -5.975 1.00 90.75 165 ASP A O 1
ATOM 1279 N N . GLN A 1 166 ? 19.819 -16.544 -5.175 1.00 87.69 166 GLN A N 1
ATOM 1280 C CA . GLN A 1 166 ? 20.494 -16.851 -3.903 1.00 87.69 166 GLN A CA 1
ATOM 1281 C C . GLN A 1 166 ? 19.689 -16.505 -2.650 1.00 87.69 166 GLN A C 1
ATOM 1283 O O . GLN A 1 166 ? 19.719 -17.269 -1.688 1.00 87.69 166 GLN A O 1
ATOM 1288 N N . VAL A 1 167 ? 19.015 -15.355 -2.635 1.00 89.50 167 VAL A N 1
ATOM 1289 C CA . VAL A 1 167 ? 18.319 -14.785 -1.467 1.00 89.50 167 VAL A CA 1
ATOM 1290 C C . VAL A 1 167 ? 16.844 -14.469 -1.739 1.00 89.50 167 VAL A C 1
ATOM 1292 O O . VAL A 1 167 ? 16.166 -13.870 -0.894 1.00 89.50 167 VAL A O 1
ATOM 1295 N N . GLY A 1 168 ? 16.333 -14.845 -2.916 1.00 91.56 168 GLY A N 1
ATOM 1296 C CA . GLY A 1 168 ? 14.952 -14.596 -3.331 1.00 91.56 168 GLY A CA 1
ATOM 1297 C C . GLY A 1 168 ? 13.909 -15.179 -2.371 1.00 91.56 168 GLY A C 1
ATOM 1298 O O . GLY A 1 168 ? 12.961 -14.482 -1.994 1.00 91.56 168 GLY A O 1
ATOM 1299 N N . ASP A 1 169 ? 14.117 -16.411 -1.901 1.00 92.81 169 ASP A N 1
ATOM 1300 C CA . ASP A 1 169 ? 13.219 -17.086 -0.955 1.00 92.81 169 ASP A CA 1
ATOM 1301 C C . ASP A 1 169 ? 13.259 -16.452 0.441 1.00 92.81 169 ASP A C 1
ATOM 1303 O O . ASP A 1 169 ? 12.215 -16.235 1.067 1.00 92.81 169 ASP A O 1
ATOM 1307 N N . GLU A 1 170 ? 14.444 -16.088 0.941 1.00 92.31 170 GLU A N 1
ATOM 1308 C CA . GLU A 1 170 ? 14.571 -15.363 2.204 1.00 92.31 170 GLU A CA 1
ATOM 1309 C C . GLU A 1 170 ? 13.880 -14.003 2.134 1.00 92.31 170 GLU A C 1
ATOM 1311 O O . GLU A 1 170 ? 13.185 -13.613 3.081 1.00 92.31 170 GLU A O 1
ATOM 1316 N N . LEU A 1 171 ? 14.032 -13.280 1.022 1.00 93.94 171 LEU A N 1
ATOM 1317 C CA . LEU A 1 171 ? 13.345 -12.013 0.808 1.00 93.94 171 LEU A CA 1
ATOM 1318 C C . LEU A 1 171 ? 11.823 -12.211 0.763 1.00 93.94 171 LEU A C 1
ATOM 1320 O O . LEU A 1 171 ? 11.105 -11.486 1.459 1.00 93.94 171 LEU A O 1
ATOM 1324 N N . ALA A 1 172 ? 11.331 -13.221 0.039 1.00 94.12 172 ALA A N 1
ATOM 1325 C CA . ALA A 1 172 ? 9.914 -13.585 0.006 1.00 94.12 172 ALA A CA 1
ATOM 1326 C C . ALA A 1 172 ? 9.369 -13.884 1.415 1.00 94.12 172 ALA A C 1
ATOM 1328 O O . ALA A 1 172 ? 8.325 -13.360 1.816 1.00 94.12 172 ALA A O 1
ATOM 1329 N N . ALA A 1 173 ? 10.115 -14.642 2.226 1.00 91.81 173 ALA A N 1
ATOM 1330 C CA . ALA A 1 173 ? 9.747 -14.951 3.606 1.00 91.81 173 ALA A CA 1
ATOM 1331 C C . ALA A 1 173 ? 9.692 -13.699 4.504 1.00 91.81 173 ALA A C 1
ATOM 1333 O O . ALA A 1 173 ? 8.838 -13.597 5.395 1.00 91.81 173 ALA A O 1
ATOM 1334 N N . ARG A 1 174 ? 10.569 -12.709 4.281 1.00 92.62 174 ARG A N 1
ATOM 1335 C CA . ARG A 1 174 ? 10.512 -11.410 4.981 1.00 92.62 174 ARG A CA 1
ATOM 1336 C C . ARG A 1 174 ? 9.359 -10.533 4.492 1.00 92.62 174 ARG A C 1
ATOM 1338 O O . ARG A 1 174 ? 8.814 -9.760 5.281 1.00 92.62 174 ARG A O 1
ATOM 1345 N N . LEU A 1 175 ? 8.943 -10.696 3.241 1.00 93.38 175 LEU A N 1
ATOM 1346 C CA . LEU A 1 175 ? 7.809 -10.012 2.625 1.00 93.38 175 LEU A CA 1
ATOM 1347 C C . LEU A 1 175 ? 6.476 -10.757 2.808 1.00 93.38 175 LEU A C 1
ATOM 1349 O O . LEU A 1 175 ? 5.509 -10.411 2.146 1.00 93.38 175 LEU A O 1
ATOM 1353 N N . ARG A 1 176 ? 6.359 -11.691 3.767 1.00 88.06 176 ARG A N 1
ATOM 1354 C CA . ARG A 1 176 ? 5.174 -12.549 4.026 1.00 88.06 176 ARG A CA 1
ATOM 1355 C C . ARG A 1 176 ? 3.795 -11.874 4.137 1.00 88.06 176 ARG A C 1
ATOM 1357 O O . ARG A 1 176 ? 2.787 -12.564 4.219 1.00 88.06 176 ARG A O 1
ATOM 1364 N N . ARG A 1 177 ? 3.730 -10.544 4.232 1.00 89.31 177 ARG A N 1
ATOM 1365 C CA . ARG A 1 177 ? 2.469 -9.781 4.160 1.00 89.31 177 ARG A CA 1
ATOM 1366 C C . ARG A 1 177 ? 1.991 -9.561 2.715 1.00 89.31 177 ARG A C 1
ATOM 1368 O O . ARG A 1 177 ? 0.918 -9.008 2.508 1.00 89.31 177 ARG A O 1
ATOM 1375 N N . HIS A 1 178 ? 2.801 -9.952 1.740 1.00 93.19 178 HIS A N 1
ATOM 1376 C CA . HIS A 1 178 ? 2.601 -9.845 0.302 1.00 93.19 178 HIS A CA 1
ATOM 1377 C C . HIS A 1 178 ? 2.566 -11.236 -0.327 1.00 93.19 178 HIS A C 1
ATOM 1379 O O . HIS A 1 178 ? 2.937 -12.229 0.303 1.00 93.19 178 HIS A O 1
ATOM 1385 N N . ARG A 1 179 ? 2.142 -11.296 -1.588 1.00 92.31 179 ARG A N 1
ATOM 1386 C CA . ARG A 1 179 ? 2.262 -12.495 -2.410 1.00 92.31 179 ARG A CA 1
ATOM 1387 C C . ARG A 1 179 ? 3.517 -12.395 -3.244 1.00 92.31 179 ARG A C 1
ATOM 1389 O O . ARG A 1 179 ? 3.560 -11.632 -4.203 1.00 92.31 179 ARG A O 1
ATOM 1396 N N . CYS A 1 180 ? 4.527 -13.152 -2.850 1.00 95.88 180 CYS A N 1
ATOM 1397 C CA . CYS A 1 180 ? 5.793 -13.197 -3.555 1.00 95.88 180 CYS A CA 1
ATOM 1398 C C . CYS A 1 180 ? 5.839 -14.421 -4.464 1.00 95.88 180 CYS A C 1
ATOM 1400 O O . CYS A 1 180 ? 5.530 -15.533 -4.037 1.00 95.88 180 CYS A O 1
ATOM 1402 N N . THR A 1 181 ? 6.255 -14.199 -5.701 1.00 96.62 181 THR A N 1
ATOM 1403 C CA . THR A 1 181 ? 6.620 -15.241 -6.655 1.00 96.62 181 THR A CA 1
ATOM 1404 C C . THR A 1 181 ? 8.106 -15.101 -6.922 1.00 96.62 181 THR A C 1
ATOM 1406 O O . THR A 1 181 ? 8.553 -13.998 -7.224 1.00 96.62 181 THR A O 1
ATOM 1409 N N . VAL A 1 182 ? 8.863 -16.185 -6.781 1.00 96.88 182 VAL A N 1
ATOM 1410 C CA . VAL A 1 182 ? 10.315 -16.183 -6.985 1.00 96.88 182 VAL A CA 1
ATOM 1411 C C . VAL A 1 182 ? 10.633 -16.865 -8.316 1.00 96.88 182 VAL A C 1
ATOM 1413 O O . VAL A 1 182 ? 10.036 -17.889 -8.650 1.00 96.88 182 VAL A O 1
ATOM 1416 N N . ALA A 1 183 ? 11.529 -16.257 -9.085 1.00 96.31 183 ALA A N 1
ATOM 1417 C CA . ALA A 1 183 ? 12.179 -16.828 -10.253 1.00 96.31 183 ALA A CA 1
ATOM 1418 C C . ALA A 1 183 ? 13.688 -16.849 -9.984 1.00 96.31 183 ALA A C 1
ATOM 1420 O O . ALA A 1 183 ? 14.282 -15.801 -9.732 1.00 96.31 183 ALA A O 1
ATOM 1421 N N . HIS A 1 184 ? 14.302 -18.025 -10.022 1.00 92.69 184 HIS A N 1
ATOM 1422 C CA . HIS A 1 184 ? 15.706 -18.193 -9.637 1.00 92.69 184 HIS A CA 1
ATOM 1423 C C . HIS A 1 184 ? 16.688 -17.945 -10.781 1.00 92.69 184 HIS A C 1
ATOM 1425 O O . HIS A 1 184 ? 17.885 -17.805 -10.558 1.00 92.69 184 HIS A O 1
ATOM 1431 N N . ASP A 1 185 ? 16.196 -17.894 -12.013 1.00 90.12 185 ASP A N 1
ATOM 1432 C CA . ASP A 1 185 ? 17.006 -17.647 -13.193 1.00 90.12 185 ASP A CA 1
ATOM 1433 C C . ASP A 1 185 ? 16.182 -16.966 -14.300 1.00 90.12 185 ASP A C 1
ATOM 1435 O O . ASP A 1 185 ? 14.977 -16.717 -14.171 1.00 90.12 185 ASP A O 1
ATOM 1439 N N . LEU A 1 186 ? 16.852 -16.650 -15.412 1.00 89.75 186 LEU A N 1
ATOM 1440 C CA . LEU A 1 186 ? 16.219 -16.023 -16.571 1.00 89.75 186 LEU A CA 1
ATOM 1441 C C . LEU A 1 186 ? 15.123 -16.909 -17.192 1.00 89.75 186 LEU A C 1
ATOM 1443 O O . LEU A 1 186 ? 14.081 -16.399 -17.590 1.00 89.75 186 LEU A O 1
ATOM 1447 N N . ALA A 1 187 ? 15.322 -18.228 -17.240 1.00 89.75 187 ALA A N 1
ATOM 1448 C CA . ALA A 1 187 ? 14.370 -19.152 -17.854 1.00 89.75 187 ALA A CA 1
ATOM 1449 C C . ALA A 1 187 ? 13.093 -19.304 -17.012 1.00 89.75 187 ALA A C 1
ATOM 1451 O O . ALA A 1 187 ? 12.002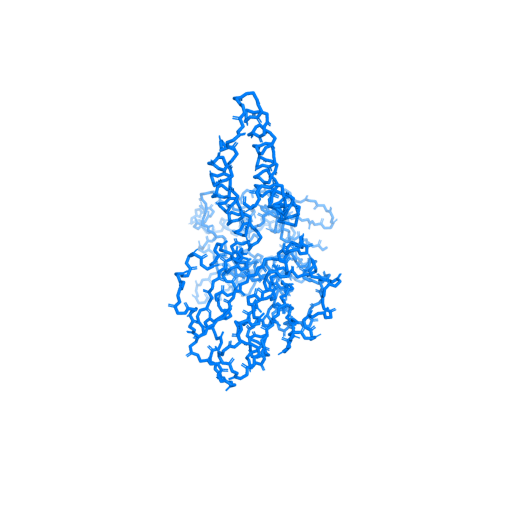 -19.515 -17.544 1.00 89.75 187 ALA A O 1
ATOM 1452 N N . GLU A 1 188 ? 13.195 -19.204 -15.689 1.00 93.94 188 GLU A N 1
ATOM 1453 C CA . GLU A 1 188 ? 12.042 -19.115 -14.804 1.00 93.94 188 GLU A CA 1
ATOM 1454 C C . GLU A 1 188 ? 11.320 -17.783 -14.946 1.00 93.94 188 GLU A C 1
ATOM 1456 O O . GLU A 1 188 ? 10.091 -17.776 -15.007 1.00 93.94 188 GLU A O 1
ATOM 1461 N N . PHE A 1 189 ? 12.060 -16.679 -15.062 1.00 94.69 189 PHE A N 1
ATOM 1462 C CA . PHE A 1 189 ? 11.479 -15.361 -15.299 1.00 94.69 189 PHE A CA 1
ATOM 1463 C C . PHE A 1 189 ? 10.646 -15.320 -16.594 1.00 94.69 189 PHE A C 1
ATOM 1465 O O . PHE A 1 189 ? 9.511 -14.839 -16.577 1.00 94.69 189 PHE A O 1
ATOM 1472 N N . GLU A 1 190 ? 11.151 -15.900 -17.686 1.00 93.94 190 GLU A N 1
ATOM 1473 C CA . GLU A 1 190 ? 10.463 -15.969 -18.986 1.00 93.94 190 GLU A CA 1
ATOM 1474 C C . GLU A 1 190 ? 9.068 -16.618 -18.908 1.00 93.94 190 GLU A C 1
ATOM 1476 O O . GLU A 1 190 ? 8.159 -16.253 -19.658 1.00 93.94 190 GLU A O 1
ATOM 1481 N N . LYS A 1 191 ? 8.840 -17.539 -17.960 1.00 95.56 191 LYS A N 1
ATOM 1482 C CA . LYS A 1 191 ? 7.525 -18.182 -17.759 1.00 95.56 191 LYS A CA 1
ATOM 1483 C C . LYS A 1 191 ? 6.446 -17.187 -17.330 1.00 95.56 191 LYS A C 1
ATOM 1485 O O . LYS A 1 191 ? 5.262 -17.450 -17.544 1.00 95.56 191 LYS A O 1
ATOM 1490 N N . TYR A 1 192 ? 6.839 -16.060 -16.740 1.00 96.00 192 TYR A N 1
ATOM 1491 C CA . TYR A 1 192 ? 5.925 -15.036 -16.243 1.00 96.00 192 TYR A CA 1
ATOM 1492 C C . TYR A 1 192 ? 5.615 -13.942 -17.267 1.00 96.00 192 TYR A C 1
ATOM 1494 O O . TYR A 1 192 ? 4.739 -13.125 -16.996 1.00 96.00 192 TYR A O 1
ATOM 1502 N N . TYR A 1 193 ? 6.239 -13.942 -18.455 1.00 94.19 193 TYR A N 1
ATOM 1503 C CA . TYR A 1 193 ? 5.943 -12.978 -19.528 1.00 94.19 193 TYR A CA 1
ATOM 1504 C C . TYR A 1 193 ? 4.445 -12.761 -19.800 1.00 94.19 193 TYR A C 1
ATOM 1506 O O . TYR A 1 193 ? 4.040 -11.603 -19.910 1.00 94.19 193 TYR A O 1
ATOM 1514 N N . PRO A 1 194 ? 3.589 -13.804 -19.865 1.00 93.94 194 PRO A N 1
ATOM 1515 C CA . PRO A 1 194 ? 2.167 -13.615 -20.159 1.00 93.94 194 PRO A CA 1
ATOM 1516 C C . PRO A 1 194 ? 1.377 -12.920 -19.041 1.00 93.94 194 PRO A C 1
ATOM 1518 O O . PRO A 1 194 ? 0.240 -12.519 -19.274 1.00 93.94 194 PRO A O 1
ATOM 1521 N N . VAL A 1 195 ? 1.948 -12.823 -17.837 1.00 94.38 195 VAL A N 1
ATOM 1522 C CA . VAL A 1 195 ? 1.279 -12.366 -16.609 1.00 94.38 195 VAL A CA 1
ATOM 1523 C C . VAL A 1 195 ? 2.078 -11.275 -15.887 1.00 94.38 195 VAL A C 1
ATOM 1525 O O . VAL A 1 195 ? 1.884 -11.045 -14.701 1.00 94.38 195 VAL A O 1
ATOM 1528 N N . LEU A 1 196 ? 2.996 -10.573 -16.560 1.00 94.81 196 LEU A N 1
ATOM 1529 C CA . LEU A 1 196 ? 3.787 -9.521 -15.901 1.00 94.81 196 LEU A CA 1
ATOM 1530 C C . LEU A 1 196 ? 2.927 -8.357 -15.383 1.00 94.81 196 LEU A C 1
ATOM 1532 O O . LEU A 1 196 ? 3.251 -7.786 -14.344 1.00 94.81 196 LEU A O 1
ATOM 1536 N N . ASP A 1 197 ? 1.817 -8.040 -16.056 1.00 91.69 197 ASP A N 1
ATOM 1537 C CA . ASP A 1 197 ? 0.857 -7.020 -15.604 1.00 91.69 197 ASP A CA 1
ATOM 1538 C C . ASP A 1 197 ? 0.055 -7.452 -14.359 1.00 91.69 197 ASP A C 1
ATOM 1540 O O . ASP A 1 197 ? -0.625 -6.633 -13.739 1.00 91.69 197 ASP A O 1
ATOM 1544 N N . ASP A 1 198 ? 0.165 -8.721 -13.946 1.00 94.00 198 ASP A N 1
ATOM 1545 C CA . ASP A 1 198 ? -0.368 -9.194 -12.671 1.00 94.00 198 ASP A CA 1
ATOM 1546 C C . ASP A 1 198 ? 0.541 -8.868 -11.479 1.00 94.00 198 ASP A C 1
ATOM 1548 O O . ASP A 1 198 ? 0.169 -9.126 -10.340 1.00 94.00 198 ASP A O 1
ATOM 1552 N N . PHE A 1 199 ? 1.723 -8.293 -11.672 1.00 96.06 199 PHE A N 1
ATOM 1553 C CA . PHE A 1 199 ? 2.583 -7.916 -10.553 1.00 96.06 199 PHE A CA 1
ATOM 1554 C C . PHE A 1 199 ? 2.517 -6.408 -10.289 1.00 96.06 199 PHE A C 1
ATOM 1556 O O . PHE A 1 199 ? 2.499 -5.588 -11.200 1.00 96.06 199 PHE A O 1
ATOM 1563 N N . ASP A 1 200 ? 2.506 -6.034 -9.010 1.00 95.44 200 ASP A N 1
ATOM 1564 C CA . ASP A 1 200 ? 2.568 -4.639 -8.564 1.00 95.44 200 ASP A CA 1
ATOM 1565 C C . ASP A 1 200 ? 4.010 -4.104 -8.560 1.00 95.44 200 ASP A C 1
ATOM 1567 O O . ASP A 1 200 ? 4.226 -2.892 -8.581 1.00 95.44 200 ASP A O 1
ATOM 1571 N N . LEU A 1 201 ? 5.000 -4.998 -8.456 1.00 97.75 201 LEU A N 1
ATOM 1572 C CA . LEU A 1 201 ? 6.420 -4.667 -8.374 1.00 97.75 201 LEU A CA 1
ATOM 1573 C C . LEU A 1 201 ? 7.282 -5.877 -8.748 1.00 97.75 201 LEU A C 1
ATOM 1575 O O . LEU A 1 201 ? 7.017 -6.990 -8.293 1.00 97.75 201 LEU A O 1
ATOM 1579 N N . ALA A 1 202 ? 8.355 -5.640 -9.501 1.00 98.00 202 ALA A N 1
ATOM 1580 C CA . ALA A 1 202 ? 9.450 -6.588 -9.652 1.00 98.00 202 ALA A CA 1
ATOM 1581 C C . ALA A 1 202 ? 10.660 -6.160 -8.814 1.00 98.00 202 ALA A C 1
ATOM 1583 O O . ALA A 1 202 ? 11.068 -4.996 -8.848 1.00 98.00 202 ALA A O 1
ATOM 1584 N N . VAL A 1 203 ? 11.253 -7.106 -8.094 1.00 97.81 203 VAL A N 1
ATOM 1585 C CA . VAL A 1 203 ? 12.532 -6.961 -7.398 1.00 97.81 203 VAL A CA 1
ATOM 1586 C C . VAL A 1 203 ? 13.526 -7.875 -8.098 1.00 97.81 203 VAL A C 1
ATOM 1588 O O . VAL A 1 203 ? 13.354 -9.087 -8.079 1.00 97.81 203 VAL A O 1
ATOM 1591 N N . VAL A 1 204 ? 14.525 -7.300 -8.755 1.00 96.75 204 VAL A N 1
ATOM 1592 C CA . VAL A 1 204 ? 15.432 -8.032 -9.649 1.00 96.75 204 VAL A CA 1
ATOM 1593 C C . VAL A 1 204 ? 16.851 -7.910 -9.122 1.00 96.75 204 VAL A C 1
ATOM 1595 O O . VAL A 1 204 ? 17.313 -6.790 -8.903 1.00 96.75 204 VAL A O 1
ATOM 1598 N N . ASP A 1 205 ? 17.540 -9.028 -8.919 1.00 94.19 205 ASP A N 1
ATOM 1599 C CA . ASP A 1 205 ? 18.973 -9.018 -8.644 1.00 94.19 205 ASP A CA 1
ATOM 1600 C C . ASP A 1 205 ? 19.767 -8.692 -9.905 1.00 94.19 205 ASP A C 1
ATOM 1602 O O . ASP A 1 205 ? 19.423 -9.102 -11.017 1.00 94.19 205 ASP A O 1
ATOM 1606 N N . LEU A 1 206 ? 20.845 -7.928 -9.737 1.00 91.62 206 LEU A N 1
ATOM 1607 C CA . LEU A 1 206 ? 21.719 -7.584 -10.855 1.00 91.62 206 LEU A CA 1
ATOM 1608 C C . LEU A 1 206 ? 22.375 -8.839 -11.447 1.00 91.62 206 LEU A C 1
ATOM 1610 O O . LEU A 1 206 ? 22.488 -8.961 -12.674 1.00 91.62 206 LEU A O 1
ATOM 1614 N N . HIS A 1 207 ? 22.788 -9.743 -10.563 1.00 88.75 207 HIS A N 1
ATOM 1615 C CA . HIS A 1 207 ? 23.543 -10.945 -10.876 1.00 88.75 207 HIS A CA 1
ATOM 1616 C C . HIS A 1 207 ? 22.664 -12.163 -10.612 1.00 88.75 207 HIS A C 1
ATOM 1618 O O . HIS A 1 207 ? 22.205 -12.338 -9.498 1.00 88.75 207 HIS A O 1
ATOM 1624 N N . LEU A 1 208 ? 22.404 -12.987 -11.628 1.00 83.44 208 LEU A N 1
ATOM 1625 C CA . LEU A 1 208 ? 21.588 -14.210 -11.482 1.00 83.44 208 LEU A CA 1
ATOM 1626 C C . LEU A 1 208 ? 22.430 -15.475 -11.631 1.00 83.44 208 LEU A C 1
ATOM 1628 O O . LEU A 1 208 ? 21.928 -16.571 -11.870 1.00 83.44 208 LEU A O 1
ATOM 1632 N N . THR A 1 209 ? 23.741 -15.303 -11.572 1.00 75.75 209 THR A N 1
ATOM 1633 C CA . THR A 1 209 ? 24.709 -16.379 -11.548 1.00 75.75 209 THR A CA 1
ATOM 1634 C C . THR A 1 209 ? 25.717 -16.087 -10.451 1.00 75.75 209 THR A C 1
ATOM 1636 O O . THR A 1 209 ? 25.936 -14.943 -10.053 1.00 75.75 209 THR A O 1
ATOM 1639 N N . GLN A 1 210 ? 26.456 -17.117 -10.041 1.00 64.75 210 GLN A N 1
ATOM 1640 C CA . GLN A 1 210 ? 27.567 -16.965 -9.096 1.00 64.75 210 GLN A CA 1
ATOM 1641 C C . GLN A 1 210 ? 28.691 -16.047 -9.613 1.00 64.75 210 GLN A C 1
ATOM 1643 O O . GLN A 1 210 ? 29.609 -15.703 -8.866 1.00 64.75 210 GLN A O 1
ATOM 1648 N N . THR A 1 211 ? 28.668 -15.668 -10.895 1.00 64.56 211 THR A N 1
ATOM 1649 C CA . THR A 1 211 ? 29.656 -14.764 -11.475 1.00 64.56 211 THR A CA 1
ATOM 1650 C C . THR A 1 211 ? 29.145 -13.330 -11.484 1.00 64.56 211 THR A C 1
ATOM 1652 O O . THR A 1 211 ? 28.313 -12.986 -12.307 1.00 64.56 211 THR A O 1
ATOM 1655 N N . TYR A 1 212 ? 29.780 -12.446 -10.711 1.00 59.97 212 TYR A N 1
ATOM 1656 C CA . TYR A 1 212 ? 29.560 -10.987 -10.752 1.00 59.97 212 TYR A CA 1
ATOM 1657 C C . TYR A 1 212 ? 29.886 -10.312 -12.105 1.00 59.97 212 TYR A C 1
ATOM 1659 O O . TYR A 1 212 ? 29.850 -9.090 -12.230 1.00 59.97 212 TYR A O 1
ATOM 1667 N N . ALA A 1 213 ? 30.284 -11.095 -13.109 1.00 61.31 213 ALA A N 1
ATOM 1668 C CA . ALA A 1 213 ? 30.530 -10.629 -14.467 1.00 61.31 213 ALA A CA 1
ATOM 1669 C C . ALA A 1 213 ? 29.250 -10.604 -15.316 1.00 61.31 213 ALA A C 1
ATOM 1671 O O . ALA A 1 213 ? 29.231 -9.946 -16.362 1.00 61.31 213 ALA A O 1
ATOM 1672 N N . ASP A 1 214 ? 28.197 -11.313 -14.900 1.00 66.94 214 ASP A N 1
ATOM 1673 C CA . ASP A 1 214 ? 26.907 -11.229 -15.566 1.00 66.94 214 ASP A CA 1
ATOM 1674 C C . ASP A 1 214 ? 26.201 -9.906 -15.216 1.00 66.94 214 ASP A C 1
ATOM 1676 O O . ASP A 1 214 ? 26.477 -9.260 -14.212 1.00 66.94 214 ASP A O 1
ATOM 1680 N N . ASN A 1 215 ? 25.327 -9.436 -16.102 1.00 73.25 215 ASN A N 1
ATOM 1681 C CA . ASN A 1 215 ? 24.428 -8.311 -15.824 1.00 73.25 215 ASN A CA 1
ATOM 1682 C C . ASN A 1 215 ? 23.021 -8.725 -16.257 1.00 73.25 215 ASN A C 1
ATOM 1684 O O . ASN A 1 215 ? 22.345 -8.028 -17.015 1.00 73.25 215 ASN A O 1
ATOM 1688 N N . THR A 1 216 ? 22.621 -9.930 -15.857 1.00 80.12 216 THR A N 1
ATOM 1689 C CA . THR A 1 216 ? 21.374 -10.560 -16.301 1.00 80.12 216 THR A CA 1
ATOM 1690 C C . THR A 1 216 ? 20.162 -9.746 -15.838 1.00 80.12 216 THR A C 1
ATOM 1692 O O . THR A 1 216 ? 19.206 -9.589 -16.598 1.00 80.12 216 THR A O 1
ATOM 1695 N N . GLY A 1 217 ? 20.252 -9.096 -14.672 1.00 88.12 217 GLY A N 1
ATOM 1696 C CA . GLY A 1 217 ? 19.238 -8.155 -14.198 1.00 88.12 217 GLY A CA 1
ATOM 1697 C C . GLY A 1 217 ? 19.032 -6.952 -15.128 1.00 88.12 217 GLY A C 1
ATOM 1698 O O . GLY A 1 217 ? 17.894 -6.562 -15.388 1.00 88.12 217 GLY A O 1
ATOM 1699 N N . ASP A 1 218 ? 20.102 -6.383 -15.701 1.00 91.81 218 ASP A N 1
ATOM 1700 C CA . ASP A 1 218 ? 20.009 -5.291 -16.691 1.00 91.81 218 ASP A CA 1
ATOM 1701 C C . ASP A 1 218 ? 19.177 -5.730 -17.912 1.00 91.81 218 ASP A C 1
ATOM 1703 O O . ASP A 1 218 ? 18.392 -4.937 -18.442 1.00 91.81 218 ASP A O 1
ATOM 1707 N N . THR A 1 219 ? 19.354 -6.977 -18.362 1.00 90.75 219 THR A N 1
ATOM 1708 C CA . THR A 1 219 ? 18.610 -7.568 -19.486 1.00 90.75 219 THR A CA 1
ATOM 1709 C C . THR A 1 219 ? 17.131 -7.709 -19.145 1.00 90.75 219 THR A C 1
ATOM 1711 O O . THR A 1 219 ? 16.298 -7.165 -19.868 1.00 90.75 219 THR A O 1
ATOM 1714 N N . ILE A 1 220 ? 16.813 -8.315 -17.999 1.00 92.88 220 ILE A N 1
ATOM 1715 C CA . ILE A 1 220 ? 15.437 -8.491 -17.508 1.00 92.88 220 ILE A CA 1
ATOM 1716 C C . ILE A 1 220 ? 14.704 -7.154 -17.423 1.00 92.88 220 ILE A C 1
ATOM 1718 O O . ILE A 1 220 ? 13.595 -6.997 -17.934 1.00 92.88 220 ILE A O 1
ATOM 1722 N N . VAL A 1 221 ? 15.337 -6.139 -16.830 1.00 93.44 221 VAL A N 1
ATOM 1723 C CA . VAL A 1 221 ? 14.715 -4.817 -16.702 1.00 93.44 221 VAL A CA 1
ATOM 1724 C C . VAL A 1 221 ? 14.464 -4.192 -18.071 1.00 93.44 221 VAL A C 1
ATOM 1726 O O . VAL A 1 221 ? 13.418 -3.576 -18.288 1.00 93.44 221 VAL A O 1
ATOM 1729 N N . ARG A 1 222 ? 15.394 -4.330 -19.022 1.00 91.12 222 ARG A N 1
ATOM 1730 C CA . ARG A 1 222 ? 15.177 -3.825 -20.386 1.00 91.12 222 ARG A CA 1
ATOM 1731 C C . ARG A 1 222 ? 14.015 -4.535 -21.059 1.00 91.12 222 ARG A C 1
ATOM 1733 O O . ARG A 1 222 ? 13.206 -3.848 -21.670 1.00 91.12 222 ARG A O 1
ATOM 1740 N N . GLU A 1 223 ? 13.912 -5.849 -20.921 1.00 90.88 223 GLU A N 1
ATOM 1741 C CA . GLU A 1 223 ? 12.808 -6.633 -21.476 1.00 90.88 223 GLU A CA 1
ATOM 1742 C C . GLU A 1 223 ? 11.459 -6.183 -20.917 1.00 90.88 223 GLU A C 1
ATOM 1744 O O . GLU A 1 223 ? 10.586 -5.822 -21.703 1.00 90.88 223 GLU A O 1
ATOM 1749 N N . ILE A 1 224 ? 11.323 -6.064 -19.589 1.00 92.56 224 ILE A N 1
ATOM 1750 C CA . ILE A 1 224 ? 10.103 -5.547 -18.941 1.00 92.56 224 ILE A CA 1
ATOM 1751 C C . ILE A 1 224 ? 9.716 -4.183 -19.531 1.00 92.56 224 ILE A C 1
ATOM 1753 O O . ILE A 1 224 ? 8.568 -3.947 -19.905 1.00 92.56 224 ILE A O 1
ATOM 1757 N N . ASN A 1 225 ? 10.677 -3.267 -19.664 1.00 89.06 225 ASN A N 1
ATOM 1758 C CA . ASN A 1 225 ? 10.396 -1.943 -20.219 1.00 89.06 225 ASN A CA 1
ATOM 1759 C C . ASN A 1 225 ? 10.054 -1.970 -21.720 1.00 89.06 225 ASN A C 1
ATOM 1761 O O . ASN A 1 225 ? 9.260 -1.142 -22.166 1.00 89.06 225 ASN A O 1
ATOM 1765 N N . LEU A 1 226 ? 10.657 -2.872 -22.500 1.00 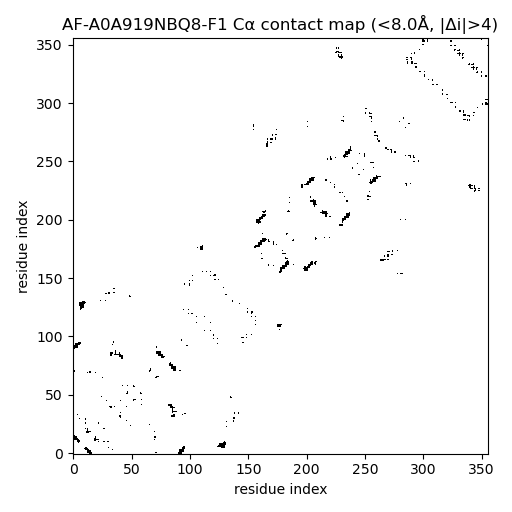87.06 226 LEU A N 1
ATOM 1766 C CA . LEU A 1 226 ? 10.428 -3.003 -23.944 1.00 87.06 226 LEU A CA 1
ATOM 1767 C C . LEU A 1 226 ? 9.080 -3.649 -24.267 1.00 87.06 226 LEU A C 1
ATOM 1769 O O . LEU A 1 226 ? 8.468 -3.288 -25.270 1.00 87.06 226 LEU A O 1
ATOM 1773 N N . MET A 1 227 ? 8.602 -4.557 -23.414 1.00 87.88 227 MET A N 1
ATOM 1774 C CA . MET A 1 227 ? 7.286 -5.190 -23.553 1.00 87.88 227 MET A CA 1
ATOM 1775 C C . MET A 1 227 ? 6.126 -4.212 -23.333 1.00 87.88 227 MET A C 1
ATOM 1777 O O . MET A 1 227 ? 4.997 -4.516 -23.702 1.00 87.88 227 MET A O 1
ATOM 1781 N N . GLY A 1 228 ? 6.391 -3.033 -22.759 1.00 83.69 228 GLY A N 1
ATOM 1782 C CA . GLY A 1 228 ? 5.359 -2.031 -22.497 1.00 83.69 228 GLY A CA 1
ATOM 1783 C C . GLY A 1 228 ? 4.408 -2.414 -21.363 1.00 83.69 228 GLY A C 1
ATOM 1784 O O . GLY A 1 228 ? 3.329 -1.842 -21.276 1.00 83.69 228 GLY A O 1
ATOM 1785 N N . VAL A 1 229 ? 4.799 -3.354 -20.498 1.00 91.19 229 VAL A N 1
ATOM 1786 C CA . VAL A 1 229 ? 4.011 -3.746 -19.320 1.00 91.19 229 VAL A CA 1
ATOM 1787 C C . VAL A 1 229 ? 4.056 -2.661 -18.246 1.00 91.19 229 VAL A C 1
ATOM 1789 O O . VAL A 1 229 ? 5.009 -1.877 -18.161 1.00 91.19 229 VAL A O 1
ATOM 1792 N N . GLY A 1 230 ? 3.035 -2.617 -17.394 1.00 92.19 230 GLY A N 1
ATOM 1793 C CA . GLY A 1 230 ? 2.882 -1.650 -16.306 1.00 92.19 230 GLY A CA 1
ATOM 1794 C C . GLY A 1 230 ? 3.717 -1.957 -15.063 1.00 92.19 230 GLY A C 1
ATOM 1795 O O . GLY A 1 230 ? 3.530 -1.300 -14.047 1.00 92.19 230 GLY A O 1
ATOM 1796 N N . LEU A 1 231 ? 4.627 -2.933 -15.128 1.00 96.38 231 LEU A N 1
ATOM 1797 C CA . LEU A 1 231 ? 5.383 -3.449 -13.987 1.00 96.38 231 LEU A CA 1
ATOM 1798 C C . LEU A 1 231 ? 6.559 -2.529 -13.598 1.00 96.38 231 LEU A C 1
ATOM 1800 O O . LEU A 1 231 ? 7.546 -2.440 -14.346 1.00 96.38 231 LEU A O 1
ATOM 1804 N N . PRO A 1 232 ? 6.508 -1.818 -12.457 1.00 97.06 232 PRO A N 1
ATOM 1805 C CA . PRO A 1 232 ? 7.666 -1.092 -11.953 1.00 97.06 232 PRO A CA 1
ATOM 1806 C C . PRO A 1 232 ? 8.743 -2.068 -11.468 1.00 97.06 232 PRO A C 1
ATOM 1808 O O . PRO A 1 232 ? 8.438 -3.146 -10.960 1.00 97.06 232 PRO A O 1
ATOM 1811 N N . VAL A 1 233 ? 10.013 -1.678 -11.601 1.00 97.19 233 VAL A N 1
ATOM 1812 C CA . VAL A 1 233 ? 11.151 -2.546 -11.267 1.00 97.19 233 VAL A CA 1
ATOM 1813 C C . VAL A 1 233 ? 12.094 -1.858 -10.292 1.00 97.19 233 VAL A C 1
ATOM 1815 O O . VAL A 1 233 ? 12.473 -0.701 -10.489 1.00 97.19 233 VAL A O 1
ATOM 1818 N N . VAL A 1 234 ? 12.500 -2.590 -9.263 1.00 96.94 234 VAL A N 1
ATOM 1819 C CA . VAL A 1 234 ? 13.569 -2.230 -8.334 1.00 96.94 234 VAL A CA 1
ATOM 1820 C C . VAL A 1 234 ? 14.717 -3.206 -8.532 1.00 96.94 234 VAL A C 1
ATOM 1822 O O . VAL A 1 234 ? 14.505 -4.415 -8.572 1.00 96.94 234 VAL A O 1
ATOM 1825 N N . MET A 1 235 ? 15.930 -2.674 -8.641 1.00 95.88 235 MET A N 1
ATOM 1826 C CA . MET A 1 235 ? 17.137 -3.493 -8.707 1.00 95.88 235 MET A CA 1
ATOM 1827 C C . MET A 1 235 ? 17.689 -3.711 -7.297 1.00 95.88 235 MET A C 1
ATOM 1829 O O . MET A 1 235 ? 17.762 -2.756 -6.519 1.00 95.88 235 MET A O 1
ATOM 1833 N N . ILE A 1 236 ? 18.131 -4.921 -6.979 1.00 94.12 236 ILE A N 1
ATOM 1834 C CA . ILE A 1 236 ? 18.941 -5.214 -5.794 1.00 94.12 236 ILE A CA 1
ATOM 1835 C C . ILE A 1 236 ? 20.362 -5.565 -6.235 1.00 94.12 236 ILE A C 1
ATOM 1837 O O . ILE A 1 236 ? 20.565 -6.139 -7.296 1.00 94.12 236 ILE A O 1
ATOM 1841 N N . THR A 1 237 ? 21.366 -5.123 -5.480 1.00 91.50 237 THR A N 1
ATOM 1842 C CA . THR A 1 237 ? 22.771 -5.450 -5.775 1.00 91.50 237 THR A CA 1
ATOM 1843 C C . THR A 1 237 ? 23.673 -5.186 -4.572 1.00 91.50 237 THR A C 1
ATOM 1845 O O . THR A 1 237 ? 23.369 -4.335 -3.737 1.00 91.50 237 THR A O 1
ATOM 1848 N N . LEU A 1 238 ? 24.810 -5.875 -4.475 1.00 88.62 238 LEU A N 1
ATOM 1849 C CA . LEU A 1 238 ? 25.869 -5.548 -3.517 1.00 88.62 238 LEU A CA 1
ATOM 1850 C C . LEU A 1 238 ? 26.621 -4.268 -3.919 1.00 88.62 238 LEU A C 1
ATOM 1852 O O . LEU A 1 238 ? 27.026 -3.476 -3.064 1.00 88.62 238 LEU A O 1
ATOM 1856 N N . ARG A 1 239 ? 26.846 -4.070 -5.226 1.00 83.69 239 ARG A N 1
ATOM 1857 C CA . ARG A 1 239 ? 27.637 -2.960 -5.774 1.00 8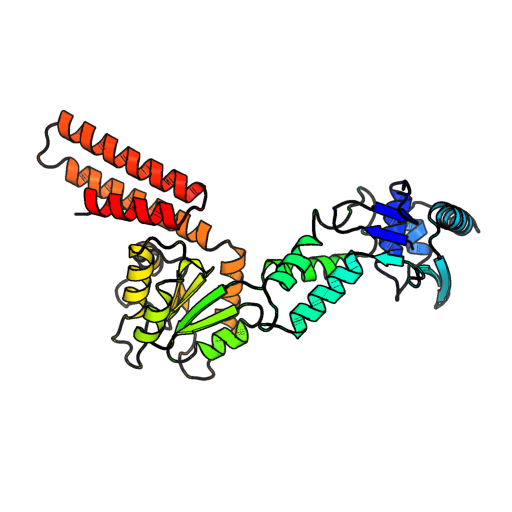3.69 239 ARG A CA 1
ATOM 1858 C C . ARG A 1 239 ? 27.087 -2.505 -7.126 1.00 83.69 239 ARG A C 1
ATOM 1860 O O . ARG A 1 239 ? 26.745 -3.337 -7.959 1.00 83.69 239 ARG A O 1
ATOM 1867 N N . PRO A 1 240 ? 27.032 -1.188 -7.383 1.00 80.44 240 PRO A N 1
ATOM 1868 C CA . PRO A 1 240 ? 26.640 -0.700 -8.695 1.00 80.44 240 PRO A CA 1
ATOM 1869 C C . PRO A 1 240 ? 27.735 -1.010 -9.738 1.00 80.44 240 PRO A C 1
ATOM 1871 O O . PRO A 1 240 ? 28.901 -1.175 -9.365 1.00 80.44 240 PRO A O 1
ATOM 1874 N N . PRO A 1 241 ? 27.402 -1.014 -11.040 1.00 81.12 241 PRO A N 1
ATOM 1875 C CA . PRO A 1 241 ? 28.386 -1.156 -12.111 1.00 81.12 241 PRO A CA 1
ATOM 1876 C C . PRO A 1 241 ? 29.497 -0.096 -12.020 1.00 81.12 241 PRO A C 1
ATOM 1878 O O . PRO A 1 241 ? 29.206 1.093 -11.875 1.00 81.12 241 PRO A O 1
ATOM 1881 N N . GLU A 1 242 ? 30.764 -0.504 -12.176 1.00 76.81 242 GLU A N 1
ATOM 1882 C CA . GLU A 1 242 ? 31.965 0.316 -11.889 1.00 76.81 242 GLU A CA 1
ATOM 1883 C C . GLU A 1 242 ? 32.043 1.655 -12.652 1.00 76.81 242 GLU A C 1
ATOM 1885 O O . GLU A 1 242 ? 32.721 2.582 -12.216 1.00 76.81 242 GLU A O 1
ATOM 1890 N N . ASN A 1 243 ? 31.314 1.792 -13.763 1.00 79.81 243 ASN A N 1
ATOM 1891 C CA . ASN A 1 243 ? 31.385 2.946 -14.665 1.00 79.81 243 ASN A CA 1
ATOM 1892 C C . ASN A 1 243 ? 30.092 3.776 -14.734 1.00 79.81 243 ASN A C 1
ATOM 1894 O O . ASN A 1 243 ? 29.904 4.535 -15.688 1.00 79.81 243 ASN A O 1
ATOM 1898 N N . ARG A 1 244 ? 29.163 3.630 -13.778 1.00 79.62 244 ARG A N 1
ATOM 1899 C CA . ARG A 1 244 ? 27.899 4.388 -13.780 1.00 79.62 244 ARG A CA 1
ATOM 1900 C C . ARG A 1 244 ? 27.547 4.937 -12.408 1.00 79.62 244 ARG A C 1
ATOM 1902 O O . ARG A 1 244 ? 27.576 4.232 -11.405 1.00 79.62 244 ARG A O 1
ATOM 1909 N N . SER A 1 245 ? 27.111 6.195 -12.379 1.00 88.12 245 SER A N 1
ATOM 1910 C CA . SER A 1 245 ? 26.452 6.731 -11.187 1.00 88.12 245 SER A CA 1
ATOM 1911 C C . SER A 1 245 ? 25.070 6.087 -11.013 1.00 88.12 245 SER A C 1
ATOM 1913 O O . SER A 1 245 ? 24.356 5.863 -11.991 1.00 88.12 245 SER A O 1
ATOM 1915 N N . ILE A 1 246 ? 24.655 5.837 -9.770 1.00 88.44 246 ILE A N 1
ATOM 1916 C CA . ILE A 1 246 ? 23.346 5.232 -9.462 1.00 88.44 246 ILE A CA 1
ATOM 1917 C C . ILE A 1 246 ? 22.179 6.031 -10.078 1.00 88.44 246 ILE A C 1
ATOM 1919 O O . ILE A 1 246 ? 21.337 5.422 -10.739 1.00 88.44 246 ILE A O 1
ATOM 1923 N N . PRO A 1 247 ? 22.128 7.380 -9.986 1.00 89.62 247 PRO A N 1
ATOM 1924 C CA . PRO A 1 247 ? 21.037 8.144 -10.599 1.00 89.62 247 PRO A CA 1
ATOM 1925 C C . PRO A 1 247 ? 21.022 8.068 -12.129 1.00 89.62 247 PRO A C 1
ATOM 1927 O O . PRO A 1 247 ? 19.982 8.231 -12.767 1.00 89.62 247 PRO A O 1
ATOM 1930 N N . GLU A 1 248 ? 22.180 7.893 -12.764 1.00 86.88 248 GLU A N 1
ATOM 1931 C CA . GLU A 1 248 ? 22.241 7.641 -14.201 1.00 86.88 248 GLU A CA 1
ATOM 1932 C C . GLU A 1 248 ? 21.739 6.242 -14.542 1.00 86.88 248 GLU A C 1
ATOM 1934 O O . GLU A 1 248 ? 20.961 6.101 -15.485 1.00 86.88 248 GLU A O 1
ATOM 1939 N N . TRP A 1 249 ? 22.125 5.241 -13.753 1.00 88.25 249 TRP A N 1
ATOM 1940 C CA . TRP A 1 249 ? 21.719 3.859 -13.957 1.00 88.25 249 TRP A CA 1
ATOM 1941 C C . TRP A 1 249 ? 20.201 3.687 -13.822 1.00 88.25 249 TRP A C 1
ATOM 1943 O O . TRP A 1 249 ? 19.576 3.220 -14.777 1.00 88.25 249 TRP A O 1
ATOM 1953 N N . ILE A 1 250 ? 19.606 4.214 -12.740 1.00 90.69 250 ILE A N 1
ATOM 1954 C CA . ILE A 1 250 ? 18.149 4.268 -12.514 1.00 90.69 250 ILE A CA 1
ATOM 1955 C C . ILE A 1 250 ? 17.428 4.832 -13.740 1.00 90.69 250 ILE A C 1
ATOM 1957 O O . ILE A 1 250 ? 16.552 4.185 -14.312 1.00 90.69 250 ILE A O 1
ATOM 1961 N N . ARG A 1 251 ? 17.853 6.010 -14.213 1.00 86.50 251 ARG A N 1
ATOM 1962 C CA . ARG A 1 251 ? 17.236 6.673 -15.373 1.00 86.50 251 ARG A CA 1
ATOM 1963 C C . ARG A 1 251 ? 17.437 5.913 -16.679 1.00 86.50 251 ARG A C 1
ATOM 1965 O O . ARG A 1 251 ? 16.554 5.927 -17.533 1.00 86.50 251 ARG A O 1
ATOM 1972 N N . SER A 1 252 ? 18.605 5.301 -16.872 1.00 85.56 252 SER A N 1
ATOM 1973 C CA . SER A 1 252 ? 18.936 4.591 -18.113 1.00 85.56 252 SER A CA 1
ATOM 1974 C C . SER A 1 252 ? 18.082 3.340 -18.307 1.00 85.56 252 SER A C 1
ATOM 1976 O O . SER A 1 252 ? 17.648 3.066 -19.425 1.00 85.56 252 SER A O 1
ATOM 1978 N N . LEU A 1 253 ? 17.796 2.636 -17.212 1.00 88.25 253 LEU A N 1
ATOM 1979 C CA . LEU A 1 253 ? 17.009 1.412 -17.210 1.00 88.25 253 LEU A CA 1
ATOM 1980 C C . LEU A 1 253 ? 15.533 1.640 -16.885 1.00 88.25 253 LEU A C 1
ATOM 1982 O O . LEU A 1 253 ? 14.749 0.721 -17.051 1.00 88.25 253 LEU A O 1
ATOM 1986 N N . GLY A 1 254 ? 15.129 2.835 -16.449 1.00 88.50 254 GLY A N 1
ATOM 1987 C CA . GLY A 1 254 ? 13.751 3.074 -16.011 1.00 88.50 254 GLY A CA 1
ATOM 1988 C C . GLY A 1 254 ? 13.407 2.317 -14.726 1.00 88.50 254 GLY A C 1
ATOM 1989 O O . GLY A 1 254 ? 12.305 1.788 -14.605 1.00 88.50 254 GLY A O 1
ATOM 1990 N N . LEU A 1 255 ? 14.364 2.232 -13.797 1.00 93.38 255 LEU A N 1
ATOM 1991 C CA . LEU A 1 255 ? 14.148 1.667 -12.466 1.00 93.38 255 LEU A CA 1
ATOM 1992 C C . LEU A 1 255 ? 13.368 2.652 -11.590 1.00 93.38 255 LEU A C 1
ATOM 1994 O O . LEU A 1 255 ? 13.498 3.869 -11.733 1.00 93.38 255 LEU A O 1
ATOM 1998 N N . VAL A 1 256 ? 12.624 2.119 -10.627 1.00 94.56 256 VAL A N 1
ATOM 1999 C CA . VAL A 1 256 ? 12.060 2.897 -9.517 1.00 94.56 256 VAL A CA 1
ATOM 2000 C C . VAL A 1 256 ? 13.158 3.263 -8.524 1.00 94.56 256 VAL A C 1
ATOM 2002 O O . VAL A 1 256 ? 13.287 4.424 -8.124 1.00 94.56 256 VAL A O 1
ATOM 2005 N N . ASP A 1 257 ? 13.964 2.275 -8.137 1.00 94.94 257 ASP A N 1
ATOM 2006 C CA . ASP A 1 257 ? 15.052 2.432 -7.176 1.00 94.94 257 ASP A CA 1
ATOM 2007 C C . ASP A 1 257 ? 16.128 1.346 -7.353 1.00 94.94 257 ASP A C 1
ATOM 2009 O O . ASP A 1 257 ? 15.933 0.365 -8.078 1.00 94.94 257 ASP A O 1
ATOM 2013 N N . VAL A 1 258 ? 17.253 1.530 -6.662 1.00 94.62 258 VAL A N 1
ATOM 2014 C CA . VAL A 1 258 ? 18.306 0.522 -6.478 1.00 94.62 258 VAL A CA 1
ATOM 2015 C C . VAL A 1 258 ? 18.519 0.324 -4.979 1.00 94.62 258 VAL A C 1
ATOM 2017 O O . VAL A 1 258 ? 18.810 1.280 -4.262 1.00 94.62 258 VAL A O 1
ATOM 2020 N N . ILE A 1 259 ? 18.402 -0.912 -4.497 1.00 94.12 259 ILE A N 1
ATOM 2021 C CA . ILE A 1 259 ? 18.615 -1.264 -3.091 1.00 94.12 259 ILE A CA 1
ATOM 2022 C C . ILE A 1 259 ? 19.948 -1.995 -2.949 1.00 94.12 259 ILE A C 1
ATOM 2024 O O . ILE A 1 259 ? 20.196 -3.004 -3.608 1.00 94.12 259 ILE A O 1
ATOM 2028 N N . PHE A 1 260 ? 20.791 -1.515 -2.035 1.00 91.12 260 PHE A N 1
ATOM 2029 C CA . PHE A 1 260 ? 22.060 -2.168 -1.734 1.00 91.12 260 PHE A CA 1
ATOM 2030 C C . PHE A 1 260 ? 21.884 -3.258 -0.682 1.00 91.12 260 PHE A C 1
ATOM 2032 O O . PHE A 1 260 ? 21.586 -2.961 0.481 1.00 91.12 260 PHE A O 1
ATOM 2039 N N . LYS A 1 261 ? 22.088 -4.518 -1.079 1.00 87.75 261 LYS A N 1
ATOM 2040 C CA . LYS A 1 261 ? 22.207 -5.628 -0.127 1.00 87.75 261 LYS A CA 1
ATOM 2041 C C . LYS A 1 261 ? 23.581 -5.582 0.544 1.00 87.75 261 LYS A C 1
ATOM 2043 O O . LYS A 1 261 ? 24.544 -5.050 0.003 1.00 87.75 261 LYS A O 1
ATOM 2048 N N . LYS A 1 262 ? 23.660 -6.065 1.787 1.00 83.12 262 LYS A N 1
ATOM 2049 C CA . LYS A 1 262 ? 24.918 -6.073 2.561 1.00 83.12 262 LYS A CA 1
ATOM 2050 C C . LYS A 1 262 ? 25.796 -7.280 2.232 1.00 83.12 262 LYS A C 1
ATOM 2052 O O . LYS A 1 262 ? 27.006 -7.208 2.437 1.00 83.12 262 LYS A O 1
ATOM 2057 N N . ARG A 1 263 ? 25.170 -8.388 1.829 1.00 78.12 263 ARG A N 1
ATOM 2058 C CA . ARG A 1 263 ? 25.756 -9.693 1.498 1.00 78.12 263 ARG A CA 1
ATOM 2059 C C . ARG A 1 263 ? 24.789 -10.431 0.573 1.00 78.12 263 ARG A C 1
ATOM 2061 O O . ARG A 1 263 ? 23.585 -10.188 0.678 1.00 78.12 263 ARG A O 1
ATOM 2068 N N . ASP A 1 264 ? 25.330 -11.352 -0.217 1.00 70.31 264 ASP A N 1
ATOM 2069 C CA . ASP A 1 264 ? 24.572 -12.139 -1.202 1.00 70.31 264 ASP A CA 1
ATOM 2070 C C . ASP A 1 264 ? 24.485 -13.623 -0.811 1.00 70.31 264 ASP A C 1
ATOM 2072 O O . ASP A 1 264 ? 23.792 -14.397 -1.447 1.00 70.31 264 ASP A O 1
ATOM 2076 N N . GLU A 1 265 ? 25.158 -14.023 0.268 1.00 72.62 265 GLU A N 1
ATOM 2077 C CA . GLU A 1 265 ? 25.193 -15.413 0.723 1.00 72.62 265 GLU A CA 1
ATOM 2078 C C . GLU A 1 265 ? 23.846 -15.858 1.336 1.00 72.62 265 GLU A C 1
ATOM 2080 O O . GLU A 1 265 ? 23.202 -15.056 2.029 1.00 72.62 265 GLU A O 1
ATOM 2085 N N . PRO A 1 266 ? 23.459 -17.143 1.191 1.00 63.84 266 PRO A N 1
ATOM 2086 C CA . PRO A 1 266 ? 22.304 -17.715 1.883 1.00 63.84 266 PRO A CA 1
ATOM 2087 C C . PRO A 1 266 ? 22.330 -17.415 3.390 1.00 63.84 266 PRO A C 1
ATOM 2089 O O . PRO A 1 266 ? 23.352 -17.585 4.062 1.00 63.84 266 PRO A O 1
ATOM 2092 N N . GLY A 1 267 ? 21.208 -16.940 3.936 1.00 61.88 267 GLY A N 1
ATOM 2093 C CA . GLY A 1 267 ? 21.124 -16.461 5.324 1.00 61.88 267 GLY A CA 1
ATOM 2094 C C . GLY A 1 267 ? 21.568 -15.007 5.559 1.00 61.88 267 GLY A C 1
ATOM 2095 O O . GLY A 1 267 ? 21.604 -14.558 6.711 1.00 61.88 267 GLY A O 1
ATOM 2096 N N . ALA A 1 268 ? 21.877 -14.243 4.507 1.00 72.75 268 ALA A N 1
ATOM 2097 C CA . ALA A 1 268 ? 22.063 -12.800 4.602 1.00 72.75 268 ALA A CA 1
ATOM 2098 C C . ALA A 1 268 ? 20.818 -12.101 5.187 1.00 72.75 268 ALA A C 1
ATOM 2100 O O . ALA A 1 268 ? 19.669 -12.472 4.937 1.00 72.75 268 ALA A O 1
ATOM 2101 N N . ASP A 1 269 ? 21.033 -11.054 5.991 1.00 78.56 269 ASP A N 1
ATOM 2102 C CA . ASP A 1 269 ? 19.922 -10.329 6.608 1.00 78.56 269 ASP A CA 1
ATOM 2103 C C . ASP A 1 269 ? 19.194 -9.441 5.590 1.00 78.56 269 ASP A C 1
ATOM 2105 O O . ASP A 1 269 ? 19.578 -8.297 5.333 1.00 78.56 269 ASP A O 1
ATOM 2109 N N . MET A 1 270 ? 18.098 -9.973 5.050 1.00 88.25 270 MET A N 1
ATOM 2110 C CA . MET A 1 270 ? 17.203 -9.275 4.127 1.00 88.25 270 MET A CA 1
ATOM 2111 C C . MET A 1 270 ? 16.206 -8.333 4.818 1.00 88.25 270 MET A C 1
ATOM 2113 O O . MET A 1 270 ? 15.346 -7.770 4.145 1.00 88.25 270 MET A O 1
ATOM 2117 N N . ALA A 1 271 ? 16.303 -8.104 6.139 1.00 88.69 271 ALA A N 1
ATOM 2118 C CA . ALA A 1 271 ? 15.419 -7.164 6.843 1.00 88.69 271 ALA A CA 1
ATOM 2119 C C . ALA A 1 271 ? 15.420 -5.771 6.202 1.00 88.69 271 ALA A C 1
ATOM 2121 O O . ALA A 1 271 ? 14.360 -5.189 5.982 1.00 88.69 271 ALA A O 1
ATOM 2122 N N . PHE A 1 272 ? 16.612 -5.261 5.879 1.00 90.75 272 PHE A N 1
ATOM 2123 C CA . PHE A 1 272 ? 16.774 -3.943 5.273 1.00 90.75 272 PHE A CA 1
ATOM 2124 C C . PHE A 1 272 ? 16.166 -3.877 3.866 1.00 90.75 272 PHE A C 1
ATOM 2126 O O . PHE A 1 272 ? 15.446 -2.933 3.553 1.00 90.75 272 PHE A O 1
ATOM 2133 N N . VAL A 1 273 ? 16.408 -4.898 3.035 1.00 93.50 273 VAL A N 1
ATOM 2134 C CA . VAL A 1 273 ? 15.858 -4.962 1.672 1.00 93.50 273 VAL A CA 1
ATOM 2135 C C . VAL A 1 273 ? 14.334 -5.044 1.723 1.00 93.50 273 VAL A C 1
ATOM 2137 O O . VAL A 1 273 ? 13.659 -4.249 1.076 1.00 93.50 273 VAL A O 1
ATOM 2140 N N . ALA A 1 274 ? 13.783 -5.926 2.561 1.00 94.56 274 ALA A N 1
ATOM 2141 C CA . ALA A 1 274 ? 12.342 -6.059 2.745 1.00 94.56 274 ALA A CA 1
ATOM 2142 C C . ALA A 1 274 ? 11.700 -4.763 3.265 1.00 94.56 274 ALA A C 1
ATOM 2144 O O . ALA A 1 274 ? 10.645 -4.362 2.779 1.00 94.56 274 ALA A O 1
ATOM 2145 N N . GLN A 1 275 ? 12.337 -4.077 4.222 1.00 93.25 275 GLN A N 1
ATOM 2146 C CA . GLN A 1 275 ? 11.885 -2.764 4.687 1.00 93.25 275 GLN A CA 1
ATOM 2147 C C . GLN A 1 275 ? 11.845 -1.759 3.531 1.00 93.25 275 GLN A C 1
ATOM 2149 O O . GLN A 1 275 ? 10.840 -1.073 3.358 1.00 93.25 275 GLN A O 1
ATOM 2154 N N . ARG A 1 276 ? 12.897 -1.696 2.710 1.00 95.12 276 ARG A N 1
ATOM 2155 C CA . ARG A 1 276 ? 12.960 -0.724 1.620 1.00 95.12 276 ARG A CA 1
ATOM 2156 C C . ARG A 1 276 ? 11.960 -1.024 0.499 1.00 95.12 276 ARG A C 1
ATOM 2158 O O . ARG A 1 276 ? 11.337 -0.101 -0.014 1.00 95.12 276 ARG A O 1
ATOM 2165 N N . VAL A 1 277 ? 11.736 -2.297 0.172 1.00 95.88 277 VAL A N 1
ATOM 2166 C CA . VAL A 1 277 ? 10.659 -2.723 -0.744 1.00 95.88 277 VAL A CA 1
ATOM 2167 C C . VAL A 1 277 ? 9.290 -2.295 -0.206 1.00 95.88 277 VAL A C 1
ATOM 2169 O O . VAL A 1 277 ? 8.477 -1.743 -0.941 1.00 95.88 277 VAL A O 1
ATOM 2172 N N . ASN A 1 278 ? 9.050 -2.486 1.091 1.00 93.31 278 ASN A N 1
ATOM 2173 C CA . ASN A 1 278 ? 7.813 -2.079 1.751 1.00 93.31 278 ASN A CA 1
ATOM 2174 C C . ASN A 1 278 ? 7.576 -0.563 1.705 1.00 93.31 278 ASN A C 1
ATOM 2176 O O . ASN A 1 278 ? 6.440 -0.145 1.505 1.00 93.31 278 ASN A O 1
ATOM 2180 N N . GLU A 1 279 ? 8.623 0.245 1.877 1.00 92.56 279 GLU A N 1
ATOM 2181 C CA . GLU A 1 279 ? 8.560 1.705 1.721 1.00 92.56 279 GLU A CA 1
ATOM 2182 C C . GLU A 1 279 ? 8.210 2.088 0.277 1.00 92.56 279 GLU A C 1
ATOM 2184 O O . GLU A 1 279 ? 7.284 2.861 0.055 1.00 92.56 279 GLU A O 1
ATOM 2189 N N . ILE A 1 280 ? 8.870 1.474 -0.711 1.00 94.25 280 ILE A N 1
ATOM 2190 C CA . ILE A 1 280 ? 8.608 1.727 -2.136 1.00 94.25 280 ILE A CA 1
ATOM 2191 C C . ILE A 1 280 ? 7.163 1.376 -2.519 1.00 94.25 280 ILE A C 1
ATOM 2193 O O . ILE A 1 280 ? 6.534 2.112 -3.273 1.00 94.25 280 ILE A O 1
ATOM 2197 N N . LEU A 1 281 ? 6.609 0.285 -1.984 1.00 93.44 281 LEU A N 1
ATOM 2198 C CA . LEU A 1 281 ? 5.213 -0.100 -2.224 1.00 93.44 281 LEU A CA 1
ATOM 2199 C C . LEU A 1 281 ? 4.203 0.898 -1.638 1.00 93.44 281 LEU A C 1
ATOM 2201 O O . LEU A 1 281 ? 3.093 1.006 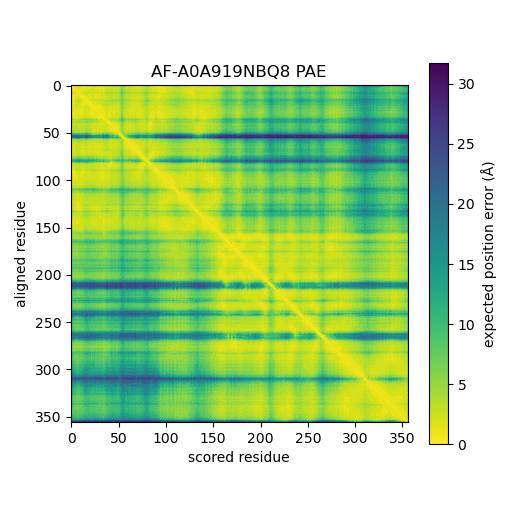-2.159 1.00 93.44 281 LEU A O 1
ATOM 2205 N N . LEU A 1 282 ? 4.564 1.608 -0.564 1.00 89.00 282 LEU A N 1
ATOM 2206 C CA . LEU A 1 282 ? 3.741 2.673 0.018 1.00 89.00 282 LEU A CA 1
ATOM 2207 C C . LEU A 1 282 ? 3.845 3.986 -0.773 1.00 89.00 282 LEU A C 1
ATOM 2209 O O . LEU A 1 282 ? 2.900 4.765 -0.765 1.00 89.00 282 LEU A O 1
ATOM 2213 N N . GLU A 1 283 ? 4.963 4.214 -1.466 1.00 89.94 283 GLU A N 1
ATOM 2214 C CA . GLU A 1 283 ? 5.232 5.395 -2.304 1.00 89.94 283 GLU A CA 1
ATOM 2215 C C . GLU A 1 283 ? 4.632 5.305 -3.726 1.00 89.94 283 GLU A C 1
ATOM 2217 O O . GLU A 1 283 ? 4.979 6.118 -4.577 1.00 89.94 283 GLU A O 1
ATOM 2222 N N . GLU A 1 284 ? 3.757 4.332 -4.006 1.00 89.62 284 GLU A N 1
ATOM 2223 C CA . GLU A 1 284 ? 3.165 4.086 -5.334 1.00 89.62 284 GLU A CA 1
ATOM 2224 C C . GLU A 1 284 ? 4.226 3.910 -6.450 1.00 89.62 284 GLU A C 1
ATOM 2226 O O . GLU A 1 284 ? 4.503 4.822 -7.235 1.00 89.62 284 GLU A O 1
ATOM 2231 N N . PRO A 1 285 ? 4.825 2.712 -6.593 1.00 93.62 285 PRO A N 1
ATOM 2232 C CA . PRO A 1 285 ? 5.999 2.513 -7.450 1.00 93.62 285 PRO A CA 1
ATOM 2233 C C . PRO A 1 285 ? 5.749 2.821 -8.935 1.00 93.62 285 PRO A C 1
ATOM 2235 O O . PRO A 1 285 ? 6.671 3.244 -9.635 1.00 93.62 285 PRO A O 1
ATOM 2238 N N . ALA A 1 286 ? 4.513 2.656 -9.418 1.00 93.25 286 ALA A N 1
ATOM 2239 C CA . ALA A 1 286 ? 4.130 3.019 -10.781 1.00 93.25 286 ALA A CA 1
ATOM 2240 C C . ALA A 1 286 ? 4.212 4.536 -11.028 1.00 93.25 286 ALA A C 1
ATOM 2242 O O . ALA A 1 286 ? 4.763 4.947 -12.048 1.00 93.25 286 ALA A O 1
ATOM 2243 N N . ALA A 1 287 ? 3.755 5.361 -10.079 1.00 92.69 287 ALA A N 1
ATOM 2244 C CA . ALA A 1 287 ? 3.844 6.819 -10.172 1.00 92.69 287 ALA A CA 1
ATOM 2245 C C . ALA A 1 287 ? 5.310 7.272 -10.230 1.00 92.69 287 ALA A C 1
ATOM 2247 O O . ALA A 1 287 ? 5.721 8.020 -11.118 1.00 92.69 287 ALA A O 1
ATOM 2248 N N . ARG A 1 288 ? 6.154 6.698 -9.365 1.00 93.06 288 ARG A N 1
ATOM 2249 C CA . ARG A 1 288 ? 7.597 6.968 -9.374 1.00 93.06 288 ARG A CA 1
ATOM 2250 C C . ARG A 1 288 ? 8.274 6.538 -10.682 1.00 93.06 288 ARG A C 1
ATOM 2252 O O . ARG A 1 288 ? 9.165 7.235 -11.170 1.00 93.06 288 ARG A O 1
ATOM 2259 N N . ALA A 1 289 ? 7.871 5.412 -11.275 1.00 93.50 289 ALA A N 1
ATOM 2260 C CA . ALA A 1 289 ? 8.363 4.988 -12.588 1.00 93.50 289 ALA A CA 1
ATOM 2261 C C . ALA A 1 289 ? 7.912 5.940 -13.715 1.00 93.50 289 ALA A C 1
ATOM 2263 O O . ALA A 1 289 ? 8.713 6.258 -14.601 1.00 93.50 289 ALA A O 1
ATOM 2264 N N . CYS A 1 290 ? 6.670 6.432 -13.665 1.00 94.12 290 CYS A N 1
ATOM 2265 C CA . CYS A 1 290 ? 6.144 7.443 -14.584 1.00 94.12 290 CYS A CA 1
ATOM 2266 C C . CYS A 1 290 ? 6.968 8.739 -14.541 1.00 94.12 290 CYS A C 1
ATOM 2268 O O . CYS A 1 290 ? 7.392 9.224 -15.594 1.00 94.12 290 CYS A O 1
ATOM 2270 N N . ASP A 1 291 ? 7.303 9.239 -13.350 1.00 92.00 291 ASP A N 1
ATOM 2271 C CA . ASP A 1 291 ? 8.154 10.426 -13.188 1.00 92.00 291 ASP A CA 1
ATOM 2272 C C . ASP A 1 291 ? 9.538 10.239 -13.835 1.00 92.00 291 ASP A C 1
ATOM 2274 O O . ASP A 1 291 ? 10.037 11.103 -14.571 1.00 92.00 291 ASP A O 1
ATOM 2278 N N . GLN A 1 292 ? 10.166 9.076 -13.622 1.00 90.25 292 GLN A N 1
ATOM 2279 C CA . GLN A 1 292 ? 11.455 8.752 -14.244 1.00 90.25 292 GLN A CA 1
ATOM 2280 C C . GLN A 1 292 ? 11.353 8.691 -15.772 1.00 90.25 292 GLN A C 1
ATOM 2282 O O . GLN A 1 292 ? 12.246 9.176 -16.481 1.00 90.25 292 GLN A O 1
ATOM 2287 N N . LEU A 1 293 ? 10.259 8.130 -16.294 1.00 91.38 293 LEU A N 1
ATOM 2288 C CA . LEU A 1 293 ? 9.999 8.064 -17.726 1.00 91.38 293 LEU A CA 1
ATOM 2289 C C . LEU A 1 293 ? 9.847 9.465 -18.332 1.00 91.38 293 LEU A C 1
ATOM 2291 O O . LEU A 1 293 ? 10.481 9.754 -19.352 1.00 91.38 293 LEU A O 1
ATOM 2295 N N . MET A 1 294 ? 9.099 10.362 -17.683 1.00 91.62 294 MET A N 1
ATOM 2296 C CA . MET A 1 294 ? 8.945 11.757 -18.115 1.00 91.62 294 MET A CA 1
ATOM 2297 C C . MET A 1 294 ? 10.300 12.468 -18.206 1.00 91.62 294 MET A C 1
ATOM 2299 O O . MET A 1 294 ? 10.630 13.077 -19.232 1.00 91.62 294 MET A O 1
ATOM 2303 N N . HIS A 1 295 ? 11.149 12.329 -17.184 1.00 90.31 295 HIS A N 1
ATOM 2304 C CA . HIS A 1 295 ? 12.503 12.889 -17.205 1.00 90.31 295 HIS A CA 1
ATOM 2305 C C . HIS A 1 295 ? 13.375 12.306 -18.327 1.00 90.31 295 HIS A C 1
ATOM 2307 O O . HIS A 1 295 ? 14.132 13.035 -18.984 1.00 90.31 295 HIS A O 1
ATOM 2313 N N . ARG A 1 296 ? 13.271 10.997 -18.586 1.00 89.00 296 ARG A N 1
ATOM 2314 C CA . ARG A 1 296 ? 13.989 10.336 -19.685 1.00 89.00 296 ARG A CA 1
ATOM 2315 C C . ARG A 1 296 ? 13.549 10.882 -21.043 1.00 89.00 296 ARG A C 1
ATOM 2317 O O . ARG A 1 296 ? 14.409 11.218 -21.863 1.00 89.00 296 ARG A O 1
ATOM 2324 N N . VAL A 1 297 ? 12.245 11.022 -21.272 1.00 90.06 297 VAL A N 1
ATOM 2325 C CA . VAL A 1 297 ? 11.684 11.553 -22.525 1.00 90.06 297 VAL A CA 1
ATOM 2326 C C . VAL A 1 297 ? 12.118 12.997 -22.757 1.00 90.06 297 VAL A C 1
ATOM 2328 O O . VAL A 1 297 ? 12.536 13.327 -23.864 1.00 90.06 297 VAL A O 1
ATOM 2331 N N . GLN A 1 298 ? 12.147 13.847 -21.726 1.00 91.12 298 GLN A N 1
ATOM 2332 C CA . GLN A 1 298 ? 12.669 15.216 -21.847 1.00 91.12 298 GLN A CA 1
ATOM 2333 C C . GLN A 1 298 ? 14.128 15.246 -22.338 1.00 91.12 298 GLN A C 1
ATOM 2335 O O . GLN A 1 298 ? 14.483 16.040 -23.217 1.00 91.12 298 GLN A O 1
ATOM 2340 N N . LYS A 1 299 ? 14.981 14.355 -21.815 1.00 89.50 299 LYS A N 1
ATOM 2341 C CA . LYS A 1 299 ? 16.384 14.243 -22.245 1.00 89.50 299 LYS A CA 1
ATOM 2342 C C . LYS A 1 299 ? 16.497 13.751 -23.692 1.00 89.50 299 LYS A C 1
ATOM 2344 O O . LYS A 1 299 ? 17.303 14.295 -24.449 1.00 89.50 299 LYS A O 1
ATOM 2349 N N . LEU A 1 300 ? 15.702 12.749 -24.076 1.00 89.50 300 LEU A N 1
ATOM 2350 C CA . LEU A 1 300 ? 15.661 12.228 -25.447 1.00 89.50 300 LEU A CA 1
ATOM 2351 C C . LEU A 1 300 ? 15.163 13.286 -26.437 1.00 89.50 300 LEU A C 1
ATOM 2353 O O . LEU A 1 300 ? 15.792 13.489 -27.472 1.00 89.50 300 LEU A O 1
ATOM 2357 N N . ARG A 1 301 ? 14.117 14.035 -26.078 1.00 92.44 301 ARG A N 1
ATOM 2358 C CA . ARG A 1 301 ? 13.581 15.169 -26.844 1.00 92.44 301 ARG A CA 1
ATOM 2359 C C . ARG A 1 301 ? 14.643 16.233 -27.112 1.00 92.44 301 ARG A C 1
ATOM 2361 O O . ARG A 1 301 ? 14.777 16.686 -28.246 1.00 92.44 301 ARG A O 1
ATOM 2368 N N . ARG A 1 302 ? 15.444 16.607 -26.106 1.00 91.19 302 ARG A N 1
ATOM 2369 C CA . ARG A 1 302 ? 16.542 17.575 -26.290 1.00 91.19 302 ARG A CA 1
ATOM 2370 C C . ARG A 1 302 ? 17.564 17.087 -27.324 1.00 91.19 302 ARG A C 1
ATOM 2372 O O . ARG A 1 302 ? 17.872 17.823 -28.255 1.00 91.19 302 ARG A O 1
ATOM 2379 N N . LYS A 1 303 ? 18.019 15.833 -27.203 1.00 90.62 303 LYS A N 1
ATOM 2380 C CA . LYS A 1 303 ? 18.959 15.219 -28.160 1.00 90.62 303 LYS A CA 1
ATOM 2381 C C . LYS A 1 303 ? 18.363 15.081 -29.565 1.00 90.62 303 LYS A C 1
ATOM 2383 O O . LYS A 1 303 ? 19.040 15.312 -30.560 1.00 90.62 303 LYS A O 1
ATOM 2388 N N . ALA A 1 304 ? 17.091 14.701 -29.669 1.00 90.44 304 ALA A N 1
ATOM 2389 C CA . ALA A 1 304 ? 16.387 14.594 -30.943 1.00 90.44 304 ALA A CA 1
ATOM 2390 C C . ALA A 1 304 ? 16.293 15.947 -31.660 1.00 90.44 304 ALA A C 1
ATOM 2392 O O . ALA A 1 304 ? 16.586 16.004 -32.847 1.00 90.44 304 ALA A O 1
ATOM 2393 N N . ARG A 1 305 ? 16.001 17.049 -30.954 1.00 91.69 305 ARG A N 1
ATOM 2394 C CA . ARG A 1 305 ? 15.986 18.400 -31.551 1.00 91.69 305 ARG A CA 1
ATOM 2395 C C . ARG A 1 305 ? 17.327 18.803 -32.156 1.00 91.69 305 ARG A C 1
ATOM 2397 O O . ARG A 1 305 ? 17.355 19.318 -33.270 1.00 91.69 305 ARG A O 1
ATOM 2404 N N . GLU A 1 306 ? 18.424 18.558 -31.441 1.00 89.31 306 GLU A N 1
ATOM 2405 C CA . GLU A 1 306 ? 19.780 18.846 -31.930 1.00 89.31 306 GLU A CA 1
ATOM 2406 C C . GLU A 1 306 ? 20.072 18.088 -33.235 1.00 89.31 306 GLU A C 1
ATOM 2408 O O . GLU A 1 306 ? 20.561 18.681 -34.195 1.00 89.31 306 GLU A O 1
ATOM 2413 N N . ARG A 1 307 ? 19.686 16.808 -33.305 1.00 86.88 307 ARG A N 1
ATOM 2414 C CA . ARG A 1 307 ? 19.871 15.954 -34.490 1.00 86.88 307 ARG A CA 1
ATOM 2415 C C . ARG A 1 307 ? 18.961 16.338 -35.654 1.00 86.88 307 ARG A C 1
ATOM 2417 O O . ARG A 1 307 ? 19.432 16.471 -36.776 1.00 86.88 307 ARG A O 1
ATOM 2424 N N . LEU A 1 308 ? 17.674 16.575 -35.396 1.00 87.62 308 LEU A N 1
ATOM 2425 C CA . LEU A 1 308 ? 16.693 16.964 -36.417 1.00 87.62 308 LEU A CA 1
ATOM 2426 C C . LEU A 1 308 ? 17.066 18.274 -37.121 1.00 87.62 308 LEU A C 1
ATOM 2428 O O . LEU A 1 308 ? 16.665 18.490 -38.263 1.00 87.62 308 LEU A O 1
ATOM 2432 N N . ARG A 1 309 ? 17.816 19.151 -36.447 1.00 87.12 309 ARG A N 1
ATOM 2433 C CA . ARG A 1 309 ? 18.296 20.410 -37.020 1.00 87.12 309 ARG A CA 1
ATOM 2434 C C . ARG A 1 309 ? 19.393 20.203 -38.070 1.00 87.12 309 ARG A C 1
ATOM 2436 O O . ARG A 1 309 ? 19.559 21.054 -38.940 1.00 87.12 309 ARG A O 1
ATOM 2443 N N . ALA A 1 310 ? 20.133 19.097 -38.014 1.00 84.00 310 ALA A N 1
ATOM 2444 C CA . ALA A 1 310 ? 21.182 18.799 -38.979 1.00 84.00 310 ALA A CA 1
ATOM 2445 C C . ALA A 1 310 ? 20.578 18.350 -40.322 1.00 84.00 310 ALA A C 1
ATOM 2447 O O . ALA A 1 310 ? 19.812 17.392 -40.390 1.00 84.00 310 ALA A O 1
ATOM 2448 N N . GLY A 1 311 ? 20.931 19.042 -41.409 1.00 70.81 311 GLY A N 1
ATOM 2449 C CA . GLY A 1 311 ? 20.612 18.615 -42.778 1.00 70.81 311 GLY A CA 1
ATOM 2450 C C . GLY A 1 311 ? 19.155 18.790 -43.228 1.00 70.81 311 GLY A C 1
ATOM 2451 O O . GLY A 1 311 ? 18.799 18.283 -44.289 1.00 70.81 311 GLY A O 1
ATOM 2452 N N . ARG A 1 312 ? 18.308 19.501 -42.468 1.00 86.19 312 ARG A N 1
ATOM 2453 C CA . ARG A 1 312 ? 16.908 19.785 -42.841 1.00 86.19 312 ARG A CA 1
ATOM 2454 C C . ARG A 1 312 ? 16.688 21.257 -43.177 1.00 86.19 312 ARG A C 1
ATOM 2456 O O . ARG A 1 312 ? 17.334 22.135 -42.612 1.00 86.19 312 ARG A O 1
ATOM 2463 N N . SER A 1 313 ? 15.731 21.522 -44.068 1.00 89.94 313 SER A N 1
ATOM 2464 C CA . SER A 1 313 ? 15.184 22.871 -44.243 1.00 89.94 313 SER A CA 1
ATOM 2465 C C . SER A 1 313 ? 14.408 23.300 -42.992 1.00 89.94 313 SER A C 1
ATOM 2467 O O . SER A 1 313 ? 13.931 22.463 -42.223 1.00 89.94 313 SER A O 1
ATOM 2469 N N . GLU A 1 314 ? 14.246 24.606 -42.792 1.00 88.75 314 GLU A N 1
ATOM 2470 C CA . GLU A 1 314 ? 13.563 25.162 -41.615 1.00 88.75 314 GLU A CA 1
ATOM 2471 C C . GLU A 1 314 ? 12.103 24.686 -41.482 1.00 88.75 314 GLU A C 1
ATOM 2473 O O . GLU A 1 314 ? 11.649 24.347 -40.385 1.00 88.75 314 GLU A O 1
ATOM 2478 N N . ALA A 1 315 ? 11.389 24.566 -42.608 1.00 89.31 315 ALA A N 1
ATOM 2479 C CA . ALA A 1 315 ? 10.029 24.031 -42.642 1.00 89.31 315 ALA A CA 1
ATOM 2480 C C . ALA A 1 315 ? 9.982 22.546 -42.228 1.00 89.31 315 ALA A C 1
ATOM 2482 O O . ALA A 1 315 ? 9.189 22.167 -41.368 1.00 89.31 315 ALA A O 1
ATOM 2483 N N . ALA A 1 316 ? 10.885 21.718 -42.770 1.00 88.88 316 ALA A N 1
ATOM 2484 C CA . ALA A 1 316 ? 10.953 20.288 -42.454 1.00 88.88 316 ALA A CA 1
ATOM 2485 C C . ALA A 1 316 ? 11.419 20.016 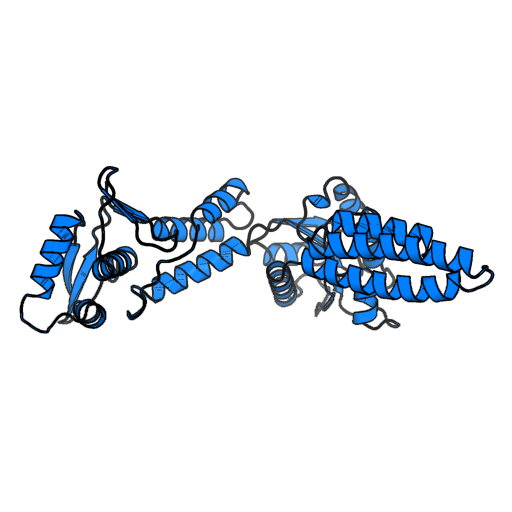-41.011 1.00 88.88 316 ALA A C 1
ATOM 2487 O O . ALA A 1 316 ? 11.025 19.021 -40.398 1.00 88.88 316 ALA A O 1
ATOM 2488 N N . TYR A 1 317 ? 12.261 20.892 -40.457 1.00 90.94 317 TYR A N 1
ATOM 2489 C CA . TYR A 1 317 ? 12.636 20.864 -39.045 1.00 90.94 317 TYR A CA 1
ATOM 2490 C C . TYR A 1 317 ? 11.433 21.177 -38.148 1.00 90.94 317 TYR A C 1
ATOM 2492 O O . TYR A 1 317 ? 11.143 20.405 -37.237 1.00 90.94 317 TYR A O 1
ATOM 2500 N N . THR A 1 318 ? 10.706 22.261 -38.433 1.00 91.75 318 THR A N 1
ATOM 2501 C CA . THR A 1 318 ? 9.539 22.685 -37.643 1.00 91.75 318 THR A CA 1
ATOM 2502 C C . THR A 1 318 ? 8.463 21.600 -37.593 1.00 91.75 318 THR A C 1
ATOM 2504 O O . THR A 1 318 ? 8.000 21.251 -36.509 1.00 91.75 318 THR A O 1
ATOM 2507 N N . GLU A 1 319 ? 8.121 20.996 -38.735 1.00 92.38 319 GLU A N 1
ATOM 2508 C CA . GLU A 1 319 ? 7.137 19.905 -38.798 1.00 92.38 319 GLU A CA 1
ATOM 2509 C C . GLU A 1 319 ? 7.581 18.675 -37.987 1.00 92.38 319 GLU A C 1
ATOM 2511 O O . GLU A 1 319 ? 6.795 18.061 -37.265 1.00 92.38 319 GLU A O 1
ATOM 2516 N N . ALA A 1 320 ? 8.862 18.309 -38.072 1.00 90.56 320 ALA A N 1
ATOM 2517 C CA . ALA A 1 320 ? 9.397 17.178 -37.323 1.00 90.56 320 ALA A CA 1
ATOM 2518 C C . ALA A 1 320 ? 9.431 17.430 -35.811 1.00 90.56 320 ALA A C 1
ATOM 2520 O O . ALA A 1 320 ? 9.147 16.518 -35.037 1.00 90.56 320 ALA A O 1
ATOM 2521 N N . VAL A 1 321 ? 9.746 18.658 -35.389 1.00 93.31 321 VAL A N 1
ATOM 2522 C CA . VAL A 1 321 ? 9.703 19.049 -33.976 1.00 93.31 321 VAL A CA 1
ATOM 2523 C C . VAL A 1 321 ? 8.271 19.059 -33.451 1.00 93.31 321 VAL A C 1
ATOM 2525 O O . VAL A 1 321 ? 8.064 18.567 -32.347 1.00 93.31 321 VAL A O 1
ATOM 2528 N N . ALA A 1 322 ? 7.296 19.544 -34.227 1.00 93.31 322 ALA A N 1
ATOM 2529 C CA . ALA A 1 322 ? 5.886 19.526 -33.834 1.00 93.31 322 ALA A CA 1
ATOM 2530 C C . ALA A 1 322 ? 5.396 18.093 -33.570 1.00 93.31 322 ALA A C 1
ATOM 2532 O O . ALA A 1 322 ? 4.910 17.808 -32.480 1.00 93.31 322 ALA A O 1
ATOM 2533 N N . ARG A 1 323 ? 5.646 17.159 -34.501 1.00 93.50 323 ARG A N 1
ATOM 2534 C CA . ARG A 1 323 ? 5.316 15.737 -34.295 1.00 93.50 323 ARG A CA 1
ATOM 2535 C C . ARG A 1 323 ? 6.020 15.151 -33.075 1.00 93.50 323 ARG A C 1
ATOM 2537 O O . ARG A 1 323 ? 5.405 14.460 -32.275 1.00 93.50 323 ARG A O 1
ATOM 2544 N N . MET A 1 324 ? 7.317 15.408 -32.913 1.00 95.31 324 MET A N 1
ATOM 2545 C CA . MET A 1 324 ? 8.071 14.924 -31.753 1.00 95.31 324 MET A CA 1
ATOM 2546 C C . MET A 1 324 ? 7.490 15.461 -30.432 1.00 95.31 324 MET A C 1
ATOM 2548 O O . MET A 1 324 ? 7.417 14.724 -29.447 1.00 95.31 324 MET A O 1
ATOM 2552 N N . ASP A 1 325 ? 7.080 16.729 -30.407 1.00 95.06 325 ASP A N 1
ATOM 2553 C CA . ASP A 1 325 ? 6.468 17.360 -29.242 1.00 95.06 325 ASP A CA 1
ATOM 2554 C C . ASP A 1 325 ? 5.095 16.741 -28.921 1.00 95.06 325 ASP A C 1
ATOM 2556 O O . ASP A 1 325 ? 4.846 16.447 -27.754 1.00 95.06 325 ASP A O 1
ATOM 2560 N N . GLU A 1 326 ? 4.275 16.411 -29.926 1.00 95.31 326 GLU A N 1
ATOM 2561 C CA . GLU A 1 326 ? 3.006 15.684 -29.740 1.00 95.31 326 GLU A CA 1
ATOM 2562 C C . GLU A 1 326 ? 3.207 14.316 -29.064 1.00 95.31 326 GLU A C 1
ATOM 2564 O O . GLU A 1 326 ? 2.494 13.982 -28.113 1.00 95.31 326 GLU A O 1
ATOM 2569 N N . TYR A 1 327 ? 4.207 13.532 -29.494 1.00 93.94 327 TYR A N 1
ATOM 2570 C CA . TYR A 1 327 ? 4.536 12.264 -28.826 1.00 93.94 327 TYR A CA 1
ATOM 2571 C C . TYR A 1 327 ? 4.968 12.490 -27.371 1.00 93.94 327 TYR A C 1
ATOM 2573 O O . TYR A 1 327 ? 4.517 11.779 -26.473 1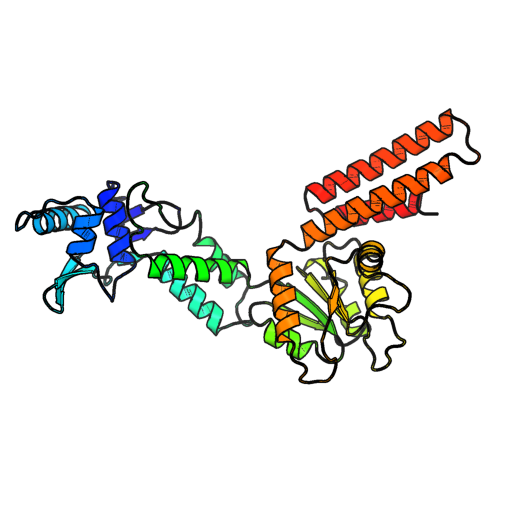.00 93.94 327 TYR A O 1
ATOM 2581 N N . ALA A 1 328 ? 5.833 13.478 -27.119 1.00 94.19 328 ALA A N 1
ATOM 2582 C CA . ALA A 1 328 ? 6.317 13.767 -25.771 1.00 94.19 328 ALA A CA 1
ATOM 2583 C C . ALA A 1 328 ? 5.185 14.226 -24.833 1.00 94.19 328 ALA A C 1
ATOM 2585 O O . ALA A 1 328 ? 5.140 13.816 -23.674 1.00 94.19 328 ALA A O 1
ATOM 2586 N N . GLU A 1 329 ? 4.255 15.045 -25.325 1.00 95.69 329 GLU A N 1
ATOM 2587 C CA . GLU A 1 329 ? 3.075 15.483 -24.575 1.00 95.69 329 GLU A CA 1
ATOM 2588 C C . GLU A 1 329 ? 2.111 14.333 -24.288 1.00 95.69 329 GLU A C 1
ATOM 2590 O O . GLU A 1 329 ? 1.575 14.249 -23.181 1.00 95.69 329 GLU A O 1
ATOM 2595 N N . LYS A 1 330 ? 1.920 13.418 -25.247 1.00 96.75 330 LYS A N 1
ATOM 2596 C CA . LYS A 1 330 ? 1.124 12.207 -25.026 1.00 96.75 330 LYS A CA 1
ATOM 2597 C C . LYS A 1 330 ? 1.724 11.348 -23.914 1.00 96.75 330 LYS A C 1
ATOM 2599 O O . LYS A 1 330 ? 0.992 10.963 -23.008 1.00 96.75 330 LYS A O 1
ATOM 2604 N N . ILE A 1 331 ? 3.037 11.109 -23.937 1.00 95.81 331 ILE A N 1
ATOM 2605 C CA . ILE A 1 331 ? 3.717 10.339 -22.883 1.00 95.81 331 ILE A CA 1
ATOM 2606 C C . ILE A 1 331 ? 3.571 11.031 -21.524 1.00 95.81 331 ILE A C 1
ATOM 2608 O O . ILE A 1 331 ? 3.219 10.375 -20.552 1.00 95.81 331 ILE A O 1
ATOM 2612 N N . ASN A 1 332 ? 3.787 12.350 -21.453 1.00 94.94 332 ASN A N 1
ATOM 2613 C CA . ASN A 1 332 ? 3.645 13.100 -20.201 1.00 94.94 332 ASN A CA 1
ATOM 2614 C C . ASN A 1 332 ? 2.228 13.014 -19.625 1.00 94.94 332 ASN A C 1
ATOM 2616 O O . ASN A 1 332 ? 2.080 12.922 -18.411 1.00 94.94 332 ASN A O 1
ATOM 2620 N N . ARG A 1 333 ? 1.197 13.042 -20.476 1.00 97.25 333 ARG A N 1
ATOM 2621 C CA . ARG A 1 333 ? -0.199 12.903 -20.047 1.00 97.25 333 ARG A CA 1
ATOM 2622 C C . ARG A 1 333 ? -0.462 11.524 -19.450 1.00 97.25 333 ARG A C 1
ATOM 2624 O O . ARG A 1 333 ? -0.878 11.446 -18.306 1.00 97.25 333 ARG A O 1
ATOM 2631 N N . LEU A 1 334 ? -0.123 10.465 -20.191 1.00 96.50 334 LEU A N 1
ATOM 2632 C CA . LEU A 1 334 ? -0.270 9.078 -19.731 1.00 96.50 334 LEU A CA 1
ATOM 2633 C C . LEU A 1 334 ? 0.489 8.847 -18.414 1.00 96.50 334 LEU A C 1
ATOM 2635 O O . LEU A 1 334 ? -0.041 8.252 -17.484 1.00 96.50 334 LEU A O 1
ATOM 2639 N N . ALA A 1 335 ? 1.713 9.371 -18.311 1.00 94.00 335 ALA A N 1
ATOM 2640 C CA . ALA A 1 335 ? 2.524 9.276 -17.104 1.00 94.00 335 ALA A CA 1
ATOM 2641 C C . ALA A 1 335 ? 1.919 10.051 -15.917 1.00 94.00 335 ALA A C 1
ATOM 2643 O O . ALA A 1 335 ? 1.903 9.521 -14.811 1.00 94.00 335 ALA A O 1
ATOM 2644 N N . SER A 1 336 ? 1.375 11.253 -16.145 1.00 93.31 336 SER A N 1
ATOM 2645 C CA . SER A 1 336 ? 0.696 12.046 -15.102 1.00 93.31 336 SER A CA 1
ATOM 2646 C C . SER A 1 336 ? -0.584 11.373 -14.596 1.00 93.31 336 SER A C 1
ATOM 2648 O O . SER A 1 336 ? -0.942 11.537 -13.434 1.00 93.31 336 SER A O 1
ATOM 2650 N N . ASP A 1 337 ? -1.241 10.589 -15.454 1.00 94.75 337 ASP A N 1
ATOM 2651 C CA . ASP A 1 337 ? -2.412 9.774 -15.117 1.00 94.75 337 ASP A CA 1
ATOM 2652 C C . ASP A 1 337 ? -2.020 8.389 -14.544 1.00 94.75 337 ASP A C 1
ATOM 2654 O O . ASP A 1 337 ? -2.872 7.514 -14.389 1.00 94.75 337 ASP A O 1
ATOM 2658 N N . ASN A 1 338 ? -0.733 8.167 -14.229 1.00 92.38 338 ASN A N 1
ATOM 2659 C CA . ASN A 1 338 ? -0.164 6.912 -13.716 1.00 92.38 338 ASN A CA 1
ATOM 2660 C C . ASN A 1 338 ? -0.371 5.681 -14.626 1.00 92.38 338 ASN A C 1
ATOM 2662 O O . ASN A 1 338 ? -0.332 4.537 -14.169 1.00 92.38 338 ASN A O 1
ATOM 2666 N N . GLN A 1 339 ? -0.528 5.890 -15.936 1.00 94.25 339 GLN A N 1
ATOM 2667 C CA . GLN A 1 339 ? -0.695 4.833 -16.939 1.00 94.25 339 GLN A CA 1
ATOM 2668 C C . GLN A 1 339 ? 0.667 4.345 -17.460 1.00 94.25 339 GLN A C 1
ATOM 2670 O O . GLN A 1 339 ? 1.040 4.591 -18.609 1.00 94.25 339 GLN A O 1
ATOM 2675 N N . LEU A 1 340 ? 1.444 3.670 -16.603 1.00 94.81 340 LEU A N 1
ATOM 2676 C CA . LEU A 1 340 ? 2.840 3.304 -16.898 1.00 94.81 340 LEU A CA 1
ATOM 2677 C C . LEU A 1 340 ? 2.998 2.445 -18.166 1.00 94.81 340 LEU A C 1
ATOM 2679 O O . LEU A 1 340 ? 3.907 2.701 -18.956 1.00 94.81 340 LEU A O 1
ATOM 2683 N N . ALA A 1 341 ? 2.123 1.455 -18.368 1.00 94.12 341 ALA A N 1
ATOM 2684 C CA . ALA A 1 341 ? 2.146 0.575 -19.540 1.00 94.12 341 ALA A CA 1
ATOM 2685 C C . ALA A 1 341 ? 1.996 1.375 -20.847 1.00 94.12 341 ALA A C 1
ATOM 2687 O O . ALA A 1 341 ? 2.873 1.360 -21.717 1.00 94.12 341 ALA A O 1
ATOM 2688 N N . ASP A 1 342 ? 0.931 2.175 -20.936 1.00 94.50 342 ASP A N 1
ATOM 2689 C CA . ASP A 1 342 ? 0.644 3.019 -22.097 1.00 94.50 342 ASP A CA 1
ATOM 2690 C C . ASP A 1 342 ? 1.749 4.058 -22.328 1.00 94.50 342 ASP A C 1
ATOM 2692 O O . ASP A 1 342 ? 2.187 4.283 -23.462 1.00 94.50 342 ASP A O 1
ATOM 2696 N N . ALA A 1 343 ? 2.251 4.670 -21.250 1.00 95.00 343 ALA A N 1
ATOM 2697 C CA . ALA A 1 343 ? 3.341 5.633 -21.320 1.00 95.00 343 ALA A CA 1
ATOM 2698 C C . ALA A 1 343 ? 4.633 4.992 -21.861 1.00 95.00 343 ALA A C 1
ATOM 2700 O O . ALA A 1 343 ? 5.311 5.593 -22.700 1.00 95.00 343 ALA A O 1
ATOM 2701 N N . ARG A 1 344 ? 4.968 3.763 -21.438 1.00 93.88 344 ARG A N 1
ATOM 2702 C CA . ARG A 1 344 ? 6.114 2.995 -21.958 1.00 93.88 344 ARG A CA 1
ATOM 2703 C C . ARG A 1 344 ? 5.934 2.630 -23.427 1.00 93.88 344 ARG A C 1
ATOM 2705 O O . ARG A 1 344 ? 6.871 2.818 -24.204 1.00 93.88 344 ARG A O 1
ATOM 2712 N N . ALA A 1 345 ? 4.748 2.173 -23.824 1.00 92.88 345 ALA A N 1
ATOM 2713 C CA . ALA A 1 345 ? 4.447 1.842 -25.215 1.00 92.88 345 ALA A CA 1
ATOM 2714 C C . ALA A 1 345 ? 4.621 3.062 -26.142 1.00 92.88 345 ALA A C 1
ATOM 2716 O O . ALA A 1 345 ? 5.242 2.967 -27.205 1.00 92.88 345 ALA A O 1
ATOM 2717 N N . GLU A 1 346 ? 4.143 4.237 -25.726 1.00 94.06 346 GLU A N 1
ATOM 2718 C CA . GLU A 1 346 ? 4.361 5.484 -26.468 1.00 94.06 346 GLU A CA 1
ATOM 2719 C C . GLU A 1 346 ? 5.826 5.944 -26.437 1.00 94.06 346 GLU A C 1
ATOM 2721 O O . GLU A 1 346 ? 6.352 6.404 -27.454 1.00 94.06 346 GLU A O 1
ATOM 2726 N N . ALA A 1 347 ? 6.534 5.766 -25.319 1.00 91.94 347 ALA A N 1
ATOM 2727 C CA . ALA A 1 347 ? 7.962 6.062 -25.238 1.00 91.94 347 ALA A CA 1
ATOM 2728 C C . ALA A 1 347 ? 8.801 5.166 -26.164 1.00 91.94 347 ALA A C 1
ATOM 2730 O O . ALA A 1 347 ? 9.754 5.648 -26.779 1.00 91.94 347 ALA A O 1
ATOM 2731 N N . ALA A 1 348 ? 8.434 3.893 -26.328 1.00 90.69 348 ALA A N 1
ATOM 2732 C CA . ALA A 1 348 ? 9.066 3.000 -27.293 1.00 90.69 348 ALA A CA 1
ATOM 2733 C C . ALA A 1 348 ? 8.872 3.503 -28.735 1.00 90.69 348 ALA A C 1
ATOM 2735 O O . ALA A 1 348 ? 9.836 3.560 -29.498 1.00 90.69 348 ALA A O 1
ATOM 2736 N N . ARG A 1 349 ? 7.665 3.973 -29.092 1.00 92.00 349 ARG A N 1
ATOM 2737 C CA . ARG A 1 349 ? 7.392 4.603 -30.403 1.00 92.00 349 ARG A CA 1
ATOM 2738 C C . ARG A 1 349 ? 8.188 5.891 -30.607 1.00 92.00 349 ARG A C 1
ATOM 2740 O O . ARG A 1 349 ? 8.718 6.118 -31.697 1.00 92.00 349 ARG A O 1
ATOM 2747 N N . PHE A 1 350 ? 8.313 6.712 -29.562 1.00 93.12 350 PHE A N 1
ATOM 2748 C CA . PHE A 1 350 ? 9.154 7.908 -29.579 1.00 93.12 350 PHE A CA 1
ATOM 2749 C C . PHE A 1 350 ? 10.613 7.545 -29.873 1.00 93.12 350 PHE A C 1
ATOM 2751 O O . PHE A 1 350 ? 11.238 8.151 -30.739 1.00 93.12 350 PHE A O 1
ATOM 2758 N N . VAL A 1 351 ? 11.162 6.542 -29.179 1.00 90.44 351 VAL A N 1
ATOM 2759 C CA . VAL A 1 351 ? 12.541 6.080 -29.391 1.00 90.44 351 VAL A CA 1
ATOM 2760 C C . VAL A 1 351 ? 12.715 5.482 -30.787 1.00 90.44 351 VAL A C 1
ATOM 2762 O O . VAL A 1 351 ? 13.694 5.800 -31.444 1.00 90.44 351 VAL A O 1
ATOM 2765 N N . ALA A 1 352 ? 11.766 4.697 -31.293 1.00 90.38 352 ALA A N 1
ATOM 2766 C CA . ALA A 1 352 ? 11.843 4.176 -32.659 1.00 90.38 352 ALA A CA 1
ATOM 2767 C C . ALA A 1 352 ? 11.855 5.295 -33.719 1.00 90.38 352 ALA A C 1
ATOM 2769 O O . ALA A 1 352 ? 12.510 5.171 -34.748 1.00 90.38 352 ALA A O 1
ATOM 2770 N N . SER A 1 353 ? 11.159 6.406 -33.458 1.00 90.50 353 SER A N 1
ATOM 2771 C CA . SER A 1 353 ? 11.042 7.525 -34.404 1.00 90.50 353 SER A CA 1
ATOM 2772 C C . SER A 1 353 ? 12.183 8.546 -34.294 1.00 90.50 353 SER A C 1
ATOM 2774 O O . SER A 1 353 ? 12.524 9.202 -35.277 1.00 90.50 353 SER A O 1
ATOM 2776 N N . TYR A 1 354 ? 12.750 8.721 -33.095 1.00 88.88 354 TYR A N 1
ATOM 2777 C CA . TYR A 1 354 ? 13.662 9.827 -32.767 1.00 88.88 354 TYR A CA 1
ATOM 2778 C C . TYR A 1 354 ? 14.893 9.399 -31.947 1.00 88.88 354 TYR A C 1
ATOM 2780 O O . TYR A 1 354 ? 15.603 10.254 -31.418 1.00 88.88 354 TYR A O 1
ATOM 2788 N N . GLY A 1 355 ? 15.123 8.103 -31.746 1.00 76.44 355 GLY A N 1
ATOM 2789 C CA . GLY A 1 355 ? 16.100 7.557 -30.798 1.00 76.44 355 GLY A CA 1
ATOM 2790 C C . GLY A 1 355 ? 17.557 7.599 -31.251 1.00 76.44 355 GLY A C 1
ATOM 2791 O O . GLY A 1 355 ? 18.424 7.687 -30.381 1.00 76.44 355 GLY A O 1
ATOM 2792 N N . GLU A 1 356 ? 17.835 7.645 -32.554 1.00 60.62 356 GLU A N 1
ATOM 2793 C CA . GLU A 1 356 ? 19.192 7.531 -33.137 1.00 60.62 356 GLU A CA 1
ATOM 2794 C C . GLU A 1 356 ? 19.916 8.850 -33.374 1.00 60.62 356 GLU A C 1
ATOM 2796 O O . GLU A 1 356 ? 19.302 9.794 -33.919 1.00 60.62 356 GLU A O 1
#